Protein AF-A0A8H5GW84-F1 (afdb_monomer)

Structure (mmCIF, N/CA/C/O backbone):
data_AF-A0A8H5GW84-F1
#
_entry.id   AF-A0A8H5GW84-F1
#
loop_
_atom_site.group_PDB
_atom_site.id
_atom_site.type_symbol
_atom_site.label_atom_id
_atom_site.label_alt_id
_atom_site.label_comp_id
_atom_site.label_asym_id
_atom_site.label_entity_id
_atom_site.label_seq_id
_atom_site.pdbx_PDB_ins_code
_atom_site.Cartn_x
_atom_site.Cartn_y
_atom_site.Cartn_z
_atom_site.occupancy
_atom_site.B_iso_or_equiv
_atom_site.auth_seq_id
_atom_site.auth_comp_id
_atom_site.auth_asym_id
_atom_site.auth_atom_id
_atom_site.pdbx_PDB_model_num
ATOM 1 N N . MET A 1 1 ? 56.215 -82.134 45.450 1.00 39.53 1 MET A N 1
ATOM 2 C CA . MET A 1 1 ? 57.530 -81.768 46.018 1.00 39.53 1 MET A CA 1
ATOM 3 C C . MET A 1 1 ? 57.532 -80.277 46.302 1.00 39.53 1 MET A C 1
ATOM 5 O O . MET A 1 1 ? 56.911 -79.526 45.568 1.00 39.53 1 MET A O 1
ATOM 9 N N . GLN A 1 2 ? 58.124 -79.938 47.440 1.00 34.00 2 GLN A N 1
ATOM 10 C CA . GLN A 1 2 ? 58.223 -78.653 48.137 1.00 34.00 2 GLN A CA 1
ATOM 11 C C . GLN A 1 2 ? 58.478 -77.416 47.255 1.00 34.00 2 GLN A C 1
ATOM 13 O O . GLN A 1 2 ? 59.316 -77.477 46.368 1.00 34.00 2 GLN A O 1
ATOM 18 N N . SER A 1 3 ? 57.908 -76.267 47.633 1.00 35.38 3 SER A N 1
ATOM 19 C CA . SER A 1 3 ? 58.713 -75.188 48.236 1.00 35.38 3 SER A CA 1
ATOM 20 C C . SER A 1 3 ? 57.831 -74.089 48.841 1.00 35.38 3 SER A C 1
ATOM 22 O O . SER A 1 3 ? 57.030 -73.454 48.159 1.00 35.38 3 SER A O 1
ATOM 24 N N . LEU A 1 4 ? 58.009 -73.906 50.148 1.00 40.50 4 LEU A N 1
ATOM 25 C CA . LEU A 1 4 ? 57.512 -72.824 50.995 1.00 40.50 4 LEU A CA 1
ATOM 26 C C . LEU A 1 4 ? 58.113 -71.461 50.617 1.00 40.50 4 LEU A C 1
ATOM 28 O O . LEU A 1 4 ? 59.189 -71.425 50.032 1.00 40.50 4 LEU A O 1
ATOM 32 N N . LEU A 1 5 ? 57.445 -70.382 51.055 1.00 40.09 5 LEU A N 1
ATOM 33 C CA . LEU A 1 5 ? 57.941 -69.261 51.897 1.00 40.09 5 LEU A CA 1
ATOM 34 C C . LEU A 1 5 ? 56.858 -68.147 51.859 1.00 40.09 5 LEU A C 1
ATOM 36 O O . LEU A 1 5 ? 56.601 -67.582 50.805 1.00 40.09 5 LEU A O 1
ATOM 40 N N . ALA A 1 6 ? 55.974 -67.984 52.861 1.00 38.81 6 ALA A N 1
ATOM 41 C CA . ALA A 1 6 ? 56.130 -67.223 54.125 1.00 38.81 6 ALA A CA 1
ATOM 42 C C . ALA A 1 6 ? 56.642 -65.781 53.906 1.00 38.81 6 ALA A C 1
ATOM 44 O O . ALA A 1 6 ? 57.613 -65.605 53.191 1.00 38.81 6 ALA A O 1
ATOM 45 N N . ARG A 1 7 ? 56.166 -64.685 54.517 1.00 38.19 7 ARG A N 1
ATOM 46 C CA . ARG A 1 7 ? 55.173 -64.300 55.551 1.00 38.19 7 ARG A CA 1
ATOM 47 C C . ARG A 1 7 ? 55.191 -62.746 55.551 1.00 38.19 7 ARG A C 1
ATOM 49 O O . ARG A 1 7 ? 56.251 -62.209 55.247 1.00 38.19 7 ARG A O 1
ATOM 56 N N . THR A 1 8 ? 54.126 -62.039 55.967 1.00 41.44 8 THR A N 1
ATOM 57 C CA . THR A 1 8 ? 54.119 -60.839 56.877 1.00 41.44 8 THR A CA 1
ATOM 58 C C . THR A 1 8 ? 52.787 -60.046 56.825 1.00 41.44 8 THR A C 1
ATOM 60 O O . THR A 1 8 ? 52.000 -60.267 55.908 1.00 41.44 8 THR A O 1
ATOM 63 N N . PRO A 1 9 ? 52.441 -59.249 57.867 1.00 41.81 9 PRO A N 1
ATOM 64 C CA . PRO A 1 9 ? 51.084 -59.200 58.424 1.00 41.81 9 PRO A CA 1
ATOM 65 C C . PRO A 1 9 ? 50.271 -57.925 58.124 1.00 41.81 9 PRO A C 1
ATOM 67 O O . PRO A 1 9 ? 50.797 -56.883 57.747 1.00 41.81 9 PRO A O 1
ATOM 70 N N . ARG A 1 10 ? 48.959 -58.018 58.396 1.00 43.78 10 ARG A N 1
ATOM 71 C CA . ARG A 1 10 ? 48.016 -56.895 58.544 1.00 43.78 10 ARG A CA 1
ATOM 72 C C . ARG A 1 10 ? 48.476 -55.926 59.639 1.00 43.78 10 ARG A C 1
ATOM 74 O O . ARG A 1 10 ? 48.686 -56.362 60.768 1.00 43.78 10 ARG A O 1
ATOM 81 N N . LEU A 1 11 ? 48.479 -54.625 59.344 1.00 38.22 11 LEU A N 1
ATOM 82 C CA . LEU A 1 11 ? 48.468 -53.554 60.343 1.00 38.22 11 LEU A CA 1
ATOM 83 C C . LEU A 1 11 ? 47.424 -52.482 59.997 1.00 38.22 11 LEU A C 1
ATOM 85 O O . LEU A 1 11 ? 47.053 -52.283 58.844 1.00 38.22 11 LEU A O 1
ATOM 89 N N . ALA A 1 12 ? 46.895 -51.901 61.068 1.00 40.81 12 ALA A N 1
ATOM 90 C CA . ALA A 1 12 ? 45.608 -51.240 61.202 1.00 40.81 12 ALA A CA 1
ATOM 91 C C . ALA A 1 12 ? 45.462 -49.888 60.479 1.00 40.81 12 ALA A C 1
ATOM 93 O O . ALA A 1 12 ? 46.412 -49.130 60.308 1.00 40.81 12 ALA A O 1
ATOM 94 N N . ALA A 1 13 ? 44.213 -49.571 60.128 1.00 42.03 13 ALA A N 1
ATOM 95 C CA . ALA A 1 13 ? 43.790 -48.282 59.601 1.00 42.03 13 ALA A CA 1
ATOM 96 C C . ALA A 1 13 ? 43.893 -47.182 60.673 1.00 42.03 13 ALA A C 1
ATOM 98 O O . ALA A 1 13 ? 43.160 -47.199 61.665 1.00 42.03 13 ALA A O 1
ATOM 99 N N . HIS A 1 14 ? 44.755 -46.192 60.440 1.00 40.31 14 HIS A N 1
ATOM 100 C CA . HIS A 1 14 ? 44.749 -44.938 61.186 1.00 40.31 14 HIS A CA 1
ATOM 101 C C . HIS A 1 14 ? 43.840 -43.906 60.507 1.00 40.31 14 HIS A C 1
ATOM 103 O O . HIS A 1 14 ? 43.963 -43.614 59.319 1.00 40.31 14 HIS A O 1
ATOM 109 N N . ARG A 1 15 ? 42.905 -43.369 61.300 1.00 42.50 15 ARG A N 1
ATOM 110 C CA . ARG A 1 15 ? 41.995 -42.269 60.959 1.00 42.50 15 ARG A CA 1
ATOM 111 C C . ARG A 1 15 ? 42.780 -40.967 60.755 1.00 42.50 15 ARG A C 1
ATOM 113 O O . ARG A 1 15 ? 43.515 -40.560 61.649 1.00 42.50 15 ARG A O 1
ATOM 120 N N . LEU A 1 16 ? 42.553 -40.292 59.629 1.00 45.25 16 LEU A N 1
ATOM 121 C CA . LEU A 1 16 ? 42.919 -38.887 59.416 1.00 45.25 16 LEU A CA 1
ATOM 122 C C . LEU A 1 16 ? 41.745 -37.976 59.830 1.00 45.25 16 LEU A C 1
ATOM 124 O O . LEU A 1 16 ? 40.589 -38.392 59.704 1.00 45.25 16 LEU A O 1
ATOM 128 N N . PRO A 1 17 ? 42.006 -36.764 60.353 1.00 43.88 17 PRO A N 1
ATOM 129 C CA . PRO A 1 17 ? 40.975 -35.908 60.927 1.00 43.88 17 PRO A CA 1
ATOM 130 C C . PRO A 1 17 ? 40.106 -35.264 59.838 1.00 43.88 17 PRO A C 1
ATOM 132 O O . PRO A 1 17 ? 40.591 -34.875 58.776 1.00 43.88 17 PRO A O 1
ATOM 135 N N . MET A 1 18 ? 38.806 -35.148 60.124 1.00 47.09 18 MET A N 1
ATOM 136 C CA . MET A 1 18 ? 37.830 -34.449 59.288 1.00 47.09 18 MET A CA 1
ATOM 137 C C . MET A 1 18 ? 38.253 -32.992 59.070 1.00 47.09 18 MET A C 1
ATOM 139 O O . MET A 1 18 ? 38.302 -32.203 60.012 1.00 47.09 18 MET A O 1
ATOM 143 N N . SER A 1 19 ? 38.506 -32.630 57.813 1.00 48.31 19 SER A N 1
ATOM 144 C CA . SER A 1 19 ? 38.562 -31.234 57.385 1.00 48.31 19 SER A CA 1
ATOM 145 C C . SER A 1 19 ? 37.181 -30.597 57.567 1.00 48.31 19 SER A C 1
ATOM 147 O O . SER A 1 19 ? 36.161 -31.153 57.154 1.00 48.31 19 SER A O 1
ATOM 149 N N . ALA A 1 20 ? 37.162 -29.446 58.236 1.00 49.12 20 ALA A N 1
ATOM 150 C CA . ALA A 1 20 ? 35.980 -28.658 58.530 1.00 49.12 20 ALA A CA 1
ATOM 151 C C . ALA A 1 20 ? 35.260 -28.248 57.236 1.00 49.12 20 ALA A C 1
ATOM 153 O O . ALA A 1 20 ? 35.763 -27.447 56.446 1.00 49.12 20 ALA A O 1
ATOM 154 N N . ALA A 1 21 ? 34.050 -28.767 57.036 1.00 50.09 21 ALA A N 1
ATOM 155 C CA . ALA A 1 21 ? 33.141 -28.259 56.025 1.00 50.09 21 ALA A CA 1
ATOM 156 C C . ALA A 1 21 ? 32.734 -26.826 56.408 1.00 50.09 21 ALA A C 1
ATOM 158 O O . ALA A 1 21 ? 32.025 -26.609 57.391 1.00 50.09 21 ALA A O 1
ATOM 159 N N . ARG A 1 22 ? 33.185 -25.831 55.636 1.00 52.09 22 ARG A N 1
ATOM 160 C CA . ARG A 1 22 ? 32.626 -24.474 55.692 1.00 52.09 22 ARG A CA 1
ATOM 161 C C . ARG A 1 22 ? 31.176 -24.536 55.214 1.00 52.09 22 ARG A C 1
ATOM 163 O O . ARG A 1 22 ? 30.911 -24.539 54.016 1.00 52.09 22 ARG A O 1
ATOM 170 N N . ALA A 1 23 ? 30.243 -24.586 56.158 1.00 51.31 23 ALA A N 1
ATOM 171 C CA . ALA A 1 23 ? 28.836 -24.350 55.891 1.00 51.31 23 ALA A CA 1
ATOM 172 C C . ALA A 1 23 ? 28.641 -22.861 55.561 1.00 51.31 23 ALA A C 1
ATOM 174 O O . ALA A 1 23 ? 28.746 -21.998 56.432 1.00 51.31 23 ALA A O 1
ATOM 175 N N . LEU A 1 24 ? 28.372 -22.550 54.293 1.00 52.16 24 LEU A N 1
ATOM 176 C CA . LEU A 1 24 ? 27.833 -21.252 53.892 1.00 52.16 24 LEU A CA 1
ATOM 177 C C . LEU A 1 24 ? 26.366 -21.204 54.328 1.00 52.16 24 LEU A C 1
ATOM 179 O O . LEU A 1 24 ? 25.469 -21.609 53.595 1.00 52.16 24 LEU A O 1
ATOM 183 N N . SER A 1 25 ? 26.131 -20.745 55.555 1.00 54.19 25 SER A N 1
ATOM 184 C CA . SER A 1 25 ? 24.786 -20.441 56.036 1.00 54.19 25 SER A CA 1
ATOM 185 C C . SER A 1 25 ? 24.325 -19.134 55.387 1.00 54.19 25 SER A C 1
ATOM 187 O O . SER A 1 25 ? 24.703 -18.048 55.821 1.00 54.19 25 SER A O 1
ATOM 189 N N . SER A 1 26 ? 23.556 -19.221 54.298 1.00 57.38 26 SER A N 1
ATOM 190 C CA . SER A 1 26 ? 22.890 -18.059 53.706 1.00 57.38 26 SER A CA 1
ATOM 191 C C . SER A 1 26 ? 21.556 -17.815 54.416 1.00 57.38 26 SER A C 1
ATOM 193 O O . SER A 1 26 ? 20.499 -18.236 53.949 1.00 57.38 26 SER A O 1
ATOM 195 N N . THR A 1 27 ? 21.580 -17.115 55.547 1.00 56.59 27 THR A N 1
ATOM 196 C CA . THR A 1 27 ? 20.379 -16.618 56.244 1.00 56.59 27 THR A CA 1
ATOM 197 C C . THR A 1 27 ? 19.844 -15.323 55.622 1.00 56.59 27 THR A C 1
ATOM 199 O O . THR A 1 27 ? 19.465 -14.387 56.319 1.00 56.59 27 THR A O 1
ATOM 202 N N . ALA A 1 28 ? 19.782 -15.253 54.292 1.00 56.03 28 ALA A N 1
ATOM 203 C CA . ALA A 1 28 ? 19.039 -14.201 53.612 1.00 56.03 28 ALA A CA 1
ATOM 204 C C . ALA A 1 28 ? 17.667 -14.762 53.238 1.00 56.03 28 ALA A C 1
ATOM 206 O O . ALA A 1 28 ? 17.528 -15.479 52.245 1.00 56.03 28 ALA A O 1
ATOM 207 N N . ALA A 1 29 ? 16.652 -14.455 54.048 1.00 58.28 29 ALA A N 1
ATOM 208 C CA . ALA A 1 29 ? 15.267 -14.629 53.641 1.00 58.28 29 ALA A CA 1
ATOM 209 C C . ALA A 1 29 ? 15.076 -13.863 52.326 1.00 58.28 29 ALA A C 1
ATOM 211 O O . ALA A 1 29 ? 15.171 -12.638 52.276 1.00 58.28 29 ALA A O 1
ATOM 212 N N . ARG A 1 30 ? 14.897 -14.605 51.232 1.00 55.84 30 ARG A N 1
ATOM 213 C CA . ARG A 1 30 ? 14.677 -14.047 49.903 1.00 55.84 30 ARG A CA 1
ATOM 214 C C . ARG A 1 30 ? 13.252 -13.513 49.891 1.00 55.84 30 ARG A C 1
ATOM 216 O O . ARG A 1 30 ? 12.328 -14.242 49.545 1.00 55.84 30 ARG A O 1
ATOM 223 N N . THR A 1 31 ? 13.067 -12.270 50.326 1.00 60.50 31 THR A N 1
ATOM 224 C CA . THR A 1 31 ? 11.808 -11.550 50.148 1.00 60.50 31 THR A CA 1
ATOM 225 C C . THR A 1 31 ? 11.558 -11.501 48.646 1.00 60.50 31 THR A C 1
ATOM 227 O O . THR A 1 31 ? 12.215 -10.757 47.918 1.00 60.50 31 THR A O 1
ATOM 230 N N . GLN A 1 32 ? 10.692 -12.382 48.146 1.00 62.69 32 GLN A N 1
ATOM 231 C CA . GLN A 1 32 ? 10.221 -12.287 46.774 1.00 62.69 32 GLN A CA 1
ATOM 232 C C . GLN A 1 32 ? 9.518 -10.936 46.675 1.00 62.69 32 GLN A C 1
ATOM 234 O O . GLN A 1 32 ? 8.613 -10.651 47.459 1.00 62.69 32 GLN A O 1
ATOM 239 N N . ALA A 1 33 ? 9.998 -10.071 45.783 1.00 60.00 33 ALA A N 1
ATOM 240 C CA . ALA A 1 33 ? 9.350 -8.796 45.538 1.00 60.00 33 ALA A CA 1
ATOM 241 C C . ALA A 1 33 ? 7.894 -9.081 45.151 1.00 60.00 33 ALA A C 1
ATOM 243 O O . ALA A 1 33 ? 7.640 -9.755 44.151 1.00 60.00 33 ALA A O 1
ATOM 244 N N . VAL A 1 34 ? 6.953 -8.606 45.969 1.00 63.34 34 VAL A N 1
ATOM 245 C CA . VAL A 1 34 ? 5.531 -8.628 45.628 1.00 63.34 34 VAL A CA 1
ATOM 246 C C . VAL A 1 34 ? 5.394 -7.848 44.317 1.00 63.34 34 VAL A C 1
ATOM 248 O O . VAL A 1 34 ? 5.881 -6.712 44.262 1.00 63.34 34 VAL A O 1
ATOM 251 N N . PRO A 1 35 ? 4.813 -8.426 43.246 1.00 61.22 35 PRO A N 1
ATOM 252 C CA . PRO A 1 35 ? 4.624 -7.708 41.997 1.00 61.22 35 PRO A CA 1
ATOM 253 C C . PRO A 1 35 ? 3.803 -6.460 42.294 1.00 61.22 35 PRO A C 1
ATOM 255 O O . PRO A 1 35 ? 2.651 -6.545 42.707 1.00 61.22 35 PRO A O 1
ATOM 258 N N . THR A 1 36 ? 4.413 -5.292 42.140 1.00 61.62 36 THR A N 1
ATOM 259 C CA . THR A 1 36 ? 3.697 -4.025 42.244 1.00 61.62 36 THR A CA 1
ATOM 260 C C . THR A 1 36 ? 2.731 -3.989 41.064 1.00 61.62 36 THR A C 1
ATOM 262 O O . THR A 1 36 ? 3.175 -3.989 39.911 1.00 61.62 36 THR A O 1
ATOM 265 N N . GLU A 1 37 ? 1.424 -4.040 41.329 1.00 66.62 37 GLU A N 1
ATOM 266 C CA . GLU A 1 37 ? 0.411 -3.921 40.281 1.00 66.62 37 GLU A CA 1
ATOM 267 C C . GLU A 1 37 ? 0.622 -2.584 39.568 1.00 66.62 37 GLU A C 1
ATOM 269 O O . GLU A 1 37 ? 0.540 -1.509 40.165 1.00 66.62 37 GLU A O 1
ATOM 274 N N . LYS A 1 38 ? 1.000 -2.650 38.287 1.00 71.31 38 LYS A N 1
ATOM 275 C CA . LYS A 1 38 ? 1.193 -1.445 37.481 1.00 71.31 38 LYS A CA 1
ATOM 276 C C . LYS A 1 38 ? -0.152 -0.724 37.372 1.00 71.31 38 LYS A C 1
ATOM 278 O O . LYS A 1 38 ? -1.156 -1.392 37.127 1.00 71.31 38 LYS A O 1
ATOM 283 N N . PRO A 1 39 ? -0.183 0.614 37.499 1.00 77.62 39 PRO A N 1
ATOM 284 C CA . PRO A 1 39 ? -1.424 1.367 37.371 1.00 77.62 39 PRO A CA 1
ATOM 285 C C . PRO A 1 39 ? -2.044 1.093 36.001 1.00 77.62 39 PRO A C 1
ATOM 287 O O . PRO A 1 39 ? -1.339 1.149 34.991 1.00 77.62 39 PRO A O 1
ATOM 290 N N . VAL A 1 40 ? -3.339 0.769 35.975 1.00 79.25 40 VAL A N 1
ATOM 291 C CA . VAL A 1 40 ? -4.078 0.424 34.753 1.00 79.25 40 VAL A CA 1
ATOM 292 C C . VAL A 1 40 ? -4.009 1.595 33.773 1.00 79.25 40 VAL A C 1
ATOM 294 O O . VAL A 1 40 ? -4.426 2.709 34.092 1.00 79.25 40 VAL A O 1
ATOM 297 N N . LEU A 1 41 ? -3.474 1.351 32.576 1.00 84.50 41 LEU A N 1
ATOM 298 C CA . LEU A 1 41 ? -3.340 2.368 31.535 1.00 84.50 41 LEU A CA 1
ATOM 299 C C . LEU A 1 41 ? -4.391 2.107 30.464 1.00 84.50 41 LEU A C 1
ATOM 301 O O . LEU A 1 41 ? -4.128 1.422 29.476 1.00 84.50 41 LEU A O 1
ATOM 305 N N . MET A 1 42 ? -5.587 2.654 30.668 1.00 87.81 42 MET A N 1
ATOM 306 C CA . MET A 1 42 ? -6.681 2.521 29.709 1.00 87.81 42 MET A CA 1
ATOM 307 C C . MET A 1 42 ? -6.477 3.444 28.507 1.00 87.81 42 MET A C 1
ATOM 309 O O . MET A 1 42 ? -6.194 4.635 28.652 1.00 87.81 42 MET A O 1
ATOM 313 N N . LYS A 1 43 ? -6.664 2.895 27.306 1.00 89.62 43 LYS A N 1
ATOM 314 C CA . LYS A 1 43 ? -6.645 3.639 26.043 1.00 89.62 43 LYS A CA 1
ATOM 315 C C . LYS A 1 43 ? -7.904 3.344 25.242 1.00 89.62 43 LYS A C 1
ATOM 317 O O . LYS A 1 43 ? -8.302 2.187 25.110 1.00 89.62 43 LYS A O 1
ATOM 322 N N . GLU A 1 44 ? -8.499 4.394 24.687 1.00 92.38 44 GLU A N 1
ATOM 323 C CA . GLU A 1 44 ? -9.645 4.288 23.788 1.00 92.38 44 GLU A CA 1
ATOM 324 C C . GLU A 1 44 ? -9.188 4.150 22.325 1.00 92.38 44 GLU A C 1
ATOM 326 O O . GLU A 1 44 ? -8.430 4.980 21.807 1.00 92.38 44 GLU A O 1
ATOM 331 N N . PHE A 1 45 ? -9.694 3.115 21.654 1.00 94.50 45 PHE A N 1
ATOM 332 C CA . PHE A 1 45 ? -9.564 2.884 20.219 1.00 94.50 45 PHE A CA 1
ATOM 333 C C . PHE A 1 45 ? -10.924 3.057 19.545 1.00 94.50 45 PHE A C 1
ATOM 335 O O . PHE A 1 45 ? -11.872 2.350 19.876 1.00 94.50 45 PHE A O 1
ATOM 342 N N . LYS A 1 46 ? -11.016 3.964 18.571 1.00 95.56 46 LYS A N 1
ATOM 343 C CA . LYS A 1 46 ? -12.220 4.166 17.754 1.00 95.56 46 LYS A CA 1
ATOM 344 C C . LYS A 1 46 ? -12.028 3.485 16.413 1.00 95.56 46 LYS A C 1
ATOM 346 O O . LYS A 1 46 ? -11.219 3.935 15.603 1.00 95.56 46 LYS A O 1
ATOM 351 N N . ILE A 1 47 ? -12.750 2.395 16.193 1.00 96.81 47 ILE A N 1
ATOM 352 C CA . ILE A 1 47 ? -12.569 1.527 15.032 1.00 96.81 47 ILE A CA 1
ATOM 353 C C . ILE A 1 47 ? -13.777 1.651 14.111 1.00 96.81 47 ILE A C 1
ATOM 355 O O . ILE A 1 47 ? -14.923 1.584 14.554 1.00 96.81 47 ILE A O 1
ATOM 359 N N . TYR A 1 48 ? -13.508 1.819 12.820 1.00 96.44 48 TYR A N 1
ATOM 360 C CA . TYR A 1 48 ? -14.522 1.763 11.777 1.00 96.44 48 TYR A CA 1
ATOM 361 C C . TYR A 1 48 ? -15.137 0.360 11.679 1.00 96.44 48 TYR A C 1
ATOM 363 O O . TYR A 1 48 ? -14.421 -0.632 11.521 1.00 96.44 48 TYR A O 1
ATOM 371 N N . ARG A 1 49 ? -16.470 0.289 11.737 1.00 95.69 49 ARG A N 1
ATOM 372 C CA . ARG A 1 49 ? -17.256 -0.944 11.642 1.00 95.69 49 ARG A CA 1
ATOM 373 C C . ARG A 1 49 ? -18.277 -0.845 10.522 1.00 95.69 49 ARG A C 1
ATOM 375 O O . ARG A 1 49 ? -19.010 0.143 10.424 1.00 95.69 49 ARG A O 1
ATOM 382 N N . TRP A 1 50 ? -18.344 -1.895 9.713 1.00 94.75 50 TRP A N 1
ATOM 383 C CA . TRP A 1 50 ? -19.364 -2.050 8.681 1.00 94.75 50 TRP A CA 1
ATOM 384 C C . TRP A 1 50 ? -19.556 -3.528 8.356 1.00 94.75 50 TRP A C 1
ATOM 386 O O . TRP A 1 50 ? -18.574 -4.247 8.154 1.00 94.75 50 TRP A O 1
ATOM 396 N N . ASN A 1 51 ? -20.813 -3.973 8.299 1.00 92.94 51 ASN A N 1
ATOM 397 C CA . ASN A 1 51 ? -21.152 -5.360 8.005 1.00 92.94 51 ASN A CA 1
ATOM 398 C C . ASN A 1 51 ? -22.025 -5.454 6.742 1.00 92.94 51 ASN A C 1
ATOM 400 O O . ASN A 1 51 ? -23.123 -4.896 6.759 1.00 92.94 51 ASN A O 1
ATOM 404 N N . PRO A 1 52 ? -21.604 -6.190 5.694 1.00 91.25 52 PRO A N 1
ATOM 405 C CA . PRO A 1 52 ? -22.407 -6.366 4.481 1.00 91.25 52 PRO A CA 1
ATOM 406 C C . PRO A 1 52 ? -23.733 -7.103 4.722 1.00 91.25 52 PRO A C 1
ATOM 408 O O . PRO A 1 52 ? -24.685 -6.877 3.985 1.00 91.25 52 PRO A O 1
ATOM 411 N N . ASP A 1 53 ? -23.830 -7.933 5.769 1.00 89.50 53 ASP A N 1
ATOM 412 C CA . ASP A 1 53 ? -25.059 -8.683 6.090 1.00 89.50 53 ASP A CA 1
ATOM 413 C C . ASP A 1 53 ? -26.214 -7.775 6.560 1.00 89.50 53 ASP A C 1
ATOM 415 O O . ASP A 1 53 ? -27.359 -8.211 6.649 1.00 89.50 53 ASP A O 1
ATOM 419 N N . GLN A 1 54 ? -25.917 -6.519 6.915 1.00 88.75 54 GLN A N 1
ATOM 420 C CA . GLN A 1 54 ? -26.894 -5.518 7.353 1.00 88.75 54 GLN A CA 1
ATOM 421 C C . GLN A 1 54 ? -26.745 -4.253 6.495 1.00 88.75 54 GLN A C 1
ATOM 423 O O . GLN A 1 54 ? -26.244 -3.240 6.992 1.00 88.75 54 GLN A O 1
ATOM 428 N N . PRO A 1 55 ? -27.162 -4.296 5.215 1.00 81.12 55 PRO A N 1
ATOM 429 C CA . PRO A 1 55 ? -26.913 -3.220 4.253 1.00 81.12 55 PRO A CA 1
ATOM 430 C C . PRO A 1 55 ? -27.564 -1.889 4.655 1.00 81.12 55 PRO A C 1
ATOM 432 O O . PRO A 1 55 ? -27.043 -0.826 4.323 1.00 81.12 55 PRO A O 1
ATOM 435 N N . ASP A 1 56 ? -28.652 -1.933 5.427 1.00 86.12 56 ASP A N 1
ATOM 436 C CA . ASP A 1 56 ? -29.376 -0.741 5.881 1.00 86.12 56 ASP A CA 1
ATOM 437 C C . ASP A 1 56 ? -28.601 0.074 6.928 1.00 86.12 56 ASP A C 1
ATOM 439 O O . ASP A 1 56 ? -28.878 1.258 7.152 1.00 86.12 56 ASP A O 1
ATOM 443 N N . LYS A 1 57 ? -27.612 -0.536 7.596 1.00 89.25 57 LYS A N 1
ATOM 444 C CA . LYS A 1 57 ? -26.817 0.148 8.616 1.00 89.25 57 LYS A CA 1
ATOM 445 C C . LYS A 1 57 ? -25.649 0.885 7.981 1.00 89.25 57 LYS A C 1
ATOM 447 O O . LYS A 1 57 ? -24.728 0.299 7.411 1.00 89.25 57 LYS A O 1
ATOM 452 N N . LYS A 1 58 ? -25.651 2.204 8.170 1.00 90.38 58 LYS A N 1
ATOM 453 C CA . LYS A 1 58 ? -24.511 3.054 7.826 1.00 90.38 58 LYS A CA 1
ATOM 454 C C . LYS A 1 58 ? -23.280 2.655 8.650 1.00 90.38 58 LYS A C 1
ATOM 456 O O . LYS A 1 58 ? -23.434 2.205 9.787 1.00 90.38 58 LYS A O 1
ATOM 461 N N . PRO A 1 59 ? -22.065 2.852 8.115 1.00 92.62 59 PRO A N 1
ATOM 462 C CA . PRO A 1 59 ? -20.848 2.609 8.869 1.00 92.62 59 PRO A CA 1
ATOM 463 C C . PRO A 1 59 ? -20.776 3.445 10.144 1.00 92.62 59 PRO A C 1
ATOM 465 O O . PRO A 1 59 ? -21.128 4.627 10.143 1.00 92.62 59 PRO A O 1
ATOM 468 N N . THR A 1 60 ? -20.272 2.845 11.217 1.00 93.94 60 THR A N 1
ATOM 469 C CA . THR A 1 60 ? -20.173 3.490 12.532 1.00 93.94 60 THR A CA 1
ATOM 470 C C . THR A 1 60 ? -18.764 3.395 13.091 1.00 93.94 60 THR A C 1
ATOM 472 O O . THR A 1 60 ? -18.029 2.451 12.805 1.00 93.94 60 THR A O 1
ATOM 475 N N . LEU A 1 61 ? -18.399 4.354 13.939 1.00 95.50 61 LEU A N 1
ATOM 476 C CA . LEU A 1 61 ? -17.201 4.268 14.767 1.00 95.50 61 LEU A CA 1
ATOM 477 C C . LEU A 1 61 ? -17.567 3.660 16.114 1.00 95.50 61 LEU A C 1
ATOM 479 O O . LEU A 1 61 ? -18.361 4.239 16.852 1.00 95.50 61 LEU A O 1
ATOM 483 N N . GLN A 1 62 ? -16.977 2.511 16.428 1.00 95.00 62 GLN A N 1
ATOM 484 C CA . GLN A 1 62 ? -17.159 1.847 17.713 1.00 95.00 62 GLN A CA 1
ATOM 485 C C . GLN A 1 62 ? -15.933 2.078 18.596 1.00 95.00 62 GLN A C 1
ATOM 487 O O . GLN A 1 62 ? -14.797 1.898 18.150 1.00 95.00 62 GLN A O 1
ATOM 492 N N . SER A 1 63 ? -16.173 2.488 19.840 1.00 95.75 63 SER A N 1
ATOM 493 C CA . SER A 1 63 ? -15.131 2.708 20.842 1.00 95.75 63 SER A CA 1
ATOM 494 C C . SER A 1 63 ? -14.843 1.433 21.629 1.00 95.75 63 SER A C 1
ATOM 496 O O . SER A 1 63 ? -15.759 0.795 22.144 1.00 95.75 63 SER A O 1
ATOM 498 N N . TYR A 1 64 ? -13.562 1.105 21.774 1.00 94.56 64 TYR A N 1
ATOM 499 C CA . TYR A 1 64 ? -13.067 0.007 22.599 1.00 94.56 64 TYR A CA 1
ATOM 500 C C . TYR A 1 64 ? -12.044 0.538 23.594 1.00 94.56 64 TYR A C 1
ATOM 502 O O . TYR A 1 64 ? -11.103 1.229 23.206 1.00 94.56 64 TYR A O 1
ATOM 510 N N . GLN A 1 65 ? -12.207 0.201 24.870 1.00 92.19 65 GLN A N 1
ATOM 511 C CA . GLN A 1 65 ? -11.237 0.541 25.905 1.00 92.19 65 GLN A CA 1
ATOM 512 C C . GLN A 1 65 ? -10.369 -0.674 26.210 1.00 92.19 65 GLN A C 1
ATOM 514 O O . GLN A 1 65 ? -10.890 -1.746 26.508 1.00 92.19 65 GLN A O 1
ATOM 519 N N . ILE A 1 66 ? -9.050 -0.508 26.126 1.00 91.25 66 ILE A N 1
ATOM 520 C CA . ILE A 1 66 ? -8.083 -1.590 26.326 1.00 91.25 66 ILE A CA 1
ATOM 521 C C . ILE A 1 66 ? -7.008 -1.147 27.315 1.00 91.25 66 ILE A C 1
ATOM 523 O O . ILE A 1 66 ? -6.491 -0.033 27.215 1.00 91.25 66 ILE A O 1
ATOM 527 N N . ASP A 1 67 ? -6.648 -2.043 28.236 1.00 90.62 67 ASP A N 1
ATOM 528 C CA . ASP A 1 67 ? -5.506 -1.861 29.132 1.00 90.62 67 ASP A CA 1
ATOM 529 C C . ASP A 1 67 ? -4.185 -2.108 28.382 1.00 90.62 67 ASP A C 1
ATOM 531 O O . ASP A 1 67 ? -3.889 -3.213 27.906 1.00 90.62 67 ASP A O 1
ATOM 535 N N . LEU A 1 68 ? -3.362 -1.063 28.289 1.00 87.62 68 LEU A N 1
ATOM 536 C CA . LEU A 1 68 ? -2.060 -1.090 27.626 1.00 87.62 68 LEU A CA 1
ATOM 537 C C . LEU A 1 68 ? -0.999 -1.893 2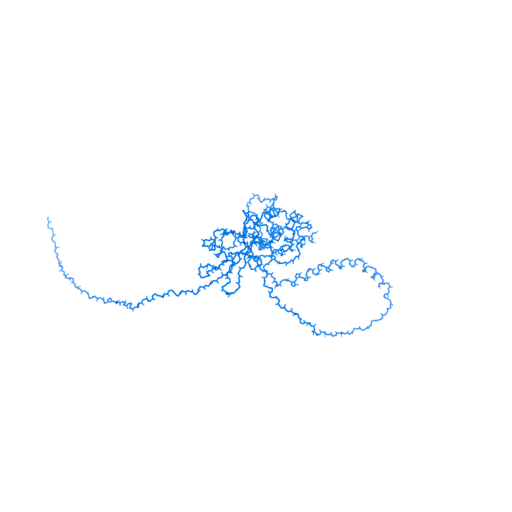8.391 1.00 87.62 68 LEU A C 1
ATOM 539 O O . LEU A 1 68 ? 0.030 -2.234 27.799 1.00 87.62 68 LEU A O 1
ATOM 543 N N . ASN A 1 69 ? -1.213 -2.204 29.675 1.00 87.56 69 ASN A N 1
ATOM 544 C CA . ASN A 1 69 ? -0.302 -3.060 30.443 1.00 87.56 69 ASN A CA 1
ATOM 545 C C . ASN A 1 69 ? -0.432 -4.537 30.060 1.00 87.56 69 ASN A C 1
ATOM 547 O O . ASN A 1 69 ? 0.553 -5.271 30.124 1.00 87.56 69 ASN A O 1
ATOM 551 N N . GLN A 1 70 ? -1.626 -4.951 29.631 1.00 87.06 70 GLN A N 1
ATOM 552 C CA . GLN A 1 70 ? -1.944 -6.320 29.209 1.00 87.06 70 GLN A CA 1
ATOM 553 C C . GLN A 1 70 ? -1.900 -6.506 27.685 1.00 87.06 70 GLN A C 1
ATOM 555 O O . GLN A 1 70 ? -2.344 -7.530 27.164 1.00 87.06 70 GLN A O 1
ATOM 560 N N . THR A 1 71 ? -1.400 -5.506 26.958 1.00 89.31 71 THR A N 1
ATOM 561 C CA . THR A 1 71 ? -1.381 -5.484 25.493 1.00 89.31 71 THR A CA 1
ATOM 562 C C . THR A 1 71 ? 0.042 -5.288 24.983 1.00 89.31 71 THR A C 1
ATOM 564 O O . THR A 1 71 ? 0.858 -4.593 25.596 1.00 89.31 71 THR A O 1
ATOM 567 N N . GLY A 1 72 ? 0.344 -5.901 23.836 1.00 89.81 72 GLY A N 1
ATOM 568 C CA . GLY A 1 72 ? 1.595 -5.664 23.124 1.00 89.81 72 GLY A CA 1
ATOM 569 C C . GLY A 1 72 ? 1.769 -4.193 22.708 1.00 89.81 72 GLY A C 1
ATOM 570 O O . GLY A 1 72 ? 0.827 -3.399 22.754 1.00 89.81 72 GLY A O 1
ATOM 571 N N . PRO A 1 73 ? 2.987 -3.781 22.326 1.00 91.19 73 PRO A N 1
ATOM 572 C CA . PRO A 1 73 ? 3.283 -2.384 22.023 1.00 91.19 73 PRO A CA 1
ATOM 573 C C . PRO A 1 73 ? 2.712 -1.903 20.679 1.00 91.19 73 PRO A C 1
ATOM 575 O O . PRO A 1 73 ? 2.771 -0.699 20.421 1.00 91.19 73 PRO A O 1
ATOM 578 N N . MET A 1 74 ? 2.222 -2.797 19.811 1.00 93.50 74 MET A N 1
ATOM 579 C CA . MET A 1 74 ? 1.788 -2.466 18.448 1.00 93.50 74 MET A CA 1
ATOM 580 C C . MET A 1 74 ? 0.265 -2.416 18.315 1.00 93.50 74 MET A C 1
ATOM 582 O O . MET A 1 74 ? -0.458 -3.136 18.999 1.00 93.50 74 MET A O 1
ATOM 586 N N . ILE A 1 75 ? -0.234 -1.624 17.362 1.00 94.12 75 ILE A N 1
ATOM 587 C CA . ILE A 1 75 ? -1.675 -1.499 17.079 1.00 94.12 75 ILE A CA 1
ATOM 588 C C . ILE A 1 75 ? -2.291 -2.849 16.690 1.00 94.12 75 ILE A C 1
ATOM 590 O O . ILE A 1 75 ? -3.413 -3.155 17.087 1.00 94.12 75 ILE A O 1
ATOM 594 N N . LEU A 1 76 ? -1.550 -3.692 15.962 1.00 95.81 76 LEU A N 1
ATOM 595 C CA . LEU A 1 76 ? -2.009 -5.041 15.629 1.00 95.81 76 LEU A CA 1
ATOM 596 C C . LEU A 1 76 ? -2.291 -5.890 16.880 1.00 95.81 76 LEU A C 1
ATOM 598 O O . LEU A 1 76 ? -3.253 -6.655 16.876 1.00 95.81 76 LEU A O 1
ATOM 602 N N . ASP A 1 77 ? -1.494 -5.749 17.941 1.00 94.94 77 ASP A N 1
ATOM 603 C CA . ASP A 1 77 ? -1.698 -6.505 19.181 1.00 94.94 77 ASP A CA 1
ATOM 604 C C . ASP A 1 77 ? -2.999 -6.073 19.869 1.00 94.94 77 ASP A C 1
ATOM 606 O O . ASP A 1 77 ? -3.765 -6.924 20.320 1.00 94.94 77 ASP A O 1
ATOM 610 N N . ALA A 1 78 ? -3.299 -4.768 19.865 1.00 94.62 78 ALA A N 1
ATOM 611 C CA . ALA A 1 78 ? -4.568 -4.243 20.365 1.00 94.62 78 ALA A CA 1
ATOM 612 C C . ALA A 1 78 ? -5.767 -4.760 19.555 1.00 94.62 78 ALA A C 1
ATOM 614 O O . ALA A 1 78 ? -6.748 -5.205 20.142 1.00 94.62 78 ALA A O 1
ATOM 615 N N . LEU A 1 79 ? -5.681 -4.782 18.219 1.00 95.94 79 LEU A N 1
ATOM 616 C CA . LEU A 1 79 ? -6.750 -5.316 17.362 1.00 95.94 79 LEU A CA 1
ATOM 617 C C . LEU A 1 79 ? -7.000 -6.811 17.601 1.00 95.94 79 LEU A C 1
ATOM 619 O O . LEU A 1 79 ? -8.149 -7.252 17.627 1.00 95.94 79 LEU A O 1
ATOM 623 N N . ILE A 1 80 ? -5.935 -7.595 17.791 1.00 96.19 80 ILE A N 1
ATOM 624 C CA . ILE A 1 80 ? -6.044 -9.023 18.115 1.00 96.19 80 ILE A CA 1
ATOM 625 C C . ILE A 1 80 ? -6.678 -9.214 19.494 1.00 96.19 80 ILE A C 1
ATOM 627 O O . ILE A 1 80 ? -7.562 -10.056 19.630 1.00 96.19 80 ILE A O 1
ATOM 631 N N . LYS A 1 81 ? -6.277 -8.421 20.495 1.00 95.56 81 LYS A N 1
ATOM 632 C CA . LYS A 1 81 ? -6.863 -8.478 21.840 1.00 95.56 81 LYS A CA 1
ATOM 633 C C . LYS A 1 81 ? -8.353 -8.136 21.818 1.00 95.56 81 LYS A C 1
ATOM 635 O O . LYS A 1 81 ? -9.150 -8.908 22.336 1.00 95.56 81 LYS A O 1
ATOM 640 N N . ILE A 1 82 ? -8.736 -7.050 21.136 1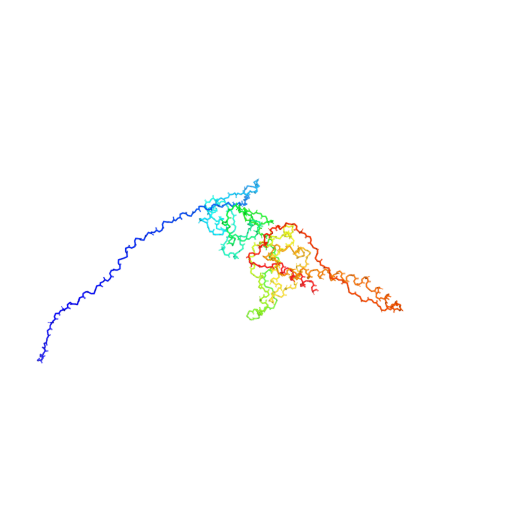.00 95.94 82 ILE A N 1
ATOM 641 C CA . ILE A 1 82 ? -10.146 -6.669 20.953 1.00 95.94 82 ILE A CA 1
ATOM 642 C C . ILE A 1 82 ? -10.922 -7.824 20.323 1.00 95.94 82 ILE A C 1
ATOM 644 O O . ILE A 1 82 ? -11.968 -8.197 20.840 1.00 95.94 82 ILE A O 1
ATOM 648 N N . LYS A 1 83 ? -10.394 -8.437 19.257 1.00 96.69 83 LYS A N 1
ATOM 649 C CA . LYS A 1 83 ? -11.074 -9.555 18.595 1.00 96.69 83 LYS A CA 1
ATOM 650 C C . LYS A 1 83 ? -11.218 -10.790 19.490 1.00 96.69 83 LYS A C 1
ATOM 652 O O . LYS A 1 83 ? -12.237 -11.464 19.426 1.00 96.69 83 LYS A O 1
ATOM 657 N N . ASN A 1 84 ? -10.205 -11.117 20.283 1.00 96.69 84 ASN A N 1
ATOM 658 C CA . ASN A 1 84 ? -10.201 -12.351 21.067 1.00 96.69 84 ASN A CA 1
ATOM 659 C C . ASN A 1 84 ? -10.987 -12.236 22.378 1.00 96.69 84 ASN A C 1
ATOM 661 O O . ASN A 1 84 ? -11.571 -13.223 22.811 1.00 96.69 84 ASN A O 1
ATOM 665 N N . GLU A 1 85 ? -10.973 -11.066 23.017 1.00 95.62 85 GLU A N 1
ATOM 666 C CA . GLU A 1 85 ? -11.476 -10.898 24.387 1.00 95.62 85 GLU A CA 1
ATOM 667 C C . GLU A 1 85 ? -12.739 -10.033 24.475 1.00 95.62 85 GLU A C 1
ATOM 669 O O . GLU A 1 85 ? -13.515 -10.202 25.410 1.00 95.62 85 GLU A O 1
ATOM 674 N N . VAL A 1 86 ? -12.957 -9.108 23.531 1.00 94.44 86 VAL A N 1
ATOM 675 C CA . VAL A 1 86 ? -14.030 -8.100 23.628 1.00 94.44 86 VAL A CA 1
ATOM 676 C C . VAL A 1 86 ? -15.109 -8.306 22.569 1.00 94.44 86 VAL A C 1
ATOM 678 O O . VAL A 1 86 ? -16.289 -8.380 22.895 1.00 94.44 86 VAL A O 1
ATOM 681 N N . ASP A 1 87 ? -14.724 -8.383 21.295 1.00 94.75 87 ASP A N 1
ATOM 682 C CA . ASP A 1 87 ? -15.649 -8.458 20.166 1.00 94.75 87 ASP A CA 1
ATOM 683 C C . ASP A 1 87 ? -15.116 -9.372 19.044 1.00 94.75 87 ASP A C 1
ATOM 685 O O . ASP A 1 87 ? -14.368 -8.923 18.163 1.00 94.75 87 ASP A O 1
ATOM 689 N N . PRO A 1 88 ? -15.551 -10.646 19.000 1.00 95.44 88 PRO A N 1
ATOM 690 C CA . PRO A 1 88 ? -15.110 -11.599 17.985 1.00 95.44 88 PRO A CA 1
ATOM 691 C C . PRO A 1 88 ? -15.567 -11.252 16.566 1.00 95.44 88 PRO A C 1
ATOM 693 O O . PRO A 1 88 ? -15.016 -11.798 15.603 1.00 95.44 88 PRO A O 1
ATOM 696 N N . THR A 1 89 ? -16.519 -10.328 16.397 1.00 95.00 89 THR A N 1
ATOM 697 C CA . THR A 1 89 ? -17.038 -9.937 15.079 1.00 95.00 89 THR A CA 1
ATOM 698 C C . THR A 1 89 ? -16.092 -9.011 14.310 1.00 95.00 89 THR A C 1
ATOM 700 O O . THR A 1 89 ? -16.191 -8.926 13.084 1.00 95.00 89 THR A O 1
ATOM 703 N N . LEU A 1 90 ? -15.140 -8.362 14.997 1.00 96.50 90 LEU A N 1
ATOM 704 C CA . LEU A 1 90 ? -14.181 -7.442 14.386 1.00 96.50 90 LEU A CA 1
ATOM 705 C C . LEU A 1 90 ? -13.333 -8.149 13.318 1.00 96.50 90 LEU A C 1
ATOM 707 O O . LEU A 1 90 ? -12.650 -9.140 13.599 1.00 96.50 90 LEU A O 1
ATOM 711 N N . THR A 1 91 ? -13.338 -7.626 12.092 1.00 96.38 91 THR A N 1
ATOM 712 C CA . THR A 1 91 ? -12.649 -8.242 10.949 1.00 96.38 91 THR A CA 1
ATOM 713 C C . THR A 1 91 ? -11.535 -7.346 10.393 1.00 96.38 91 THR A C 1
ATOM 715 O O . THR A 1 91 ? -11.741 -6.175 10.085 1.00 96.38 91 THR A O 1
ATOM 718 N N . PHE A 1 92 ? -10.329 -7.902 10.242 1.00 96.94 92 PHE A N 1
ATOM 719 C CA . PHE A 1 92 ? -9.167 -7.220 9.660 1.00 96.94 92 PHE A CA 1
ATOM 720 C C . PHE A 1 92 ? -8.178 -8.226 9.056 1.00 96.94 92 PHE A C 1
ATOM 722 O O . PHE A 1 92 ? -8.144 -9.398 9.442 1.00 96.94 92 PHE A O 1
ATOM 729 N N . ARG A 1 93 ? -7.334 -7.772 8.119 1.00 96.50 93 ARG A N 1
ATOM 730 C CA . ARG A 1 93 ? -6.282 -8.602 7.509 1.00 96.50 93 ARG A CA 1
ATOM 731 C C . ARG A 1 93 ? -4.981 -8.527 8.313 1.00 96.50 93 ARG A C 1
ATOM 733 O O . ARG A 1 93 ? -4.518 -7.449 8.675 1.00 96.50 93 ARG A O 1
ATOM 740 N N . ARG A 1 94 ? -4.363 -9.682 8.575 1.00 95.00 94 ARG A N 1
ATOM 741 C CA . ARG A 1 94 ? -3.045 -9.802 9.228 1.00 95.00 94 ARG A CA 1
ATOM 742 C C . ARG A 1 94 ? -2.369 -11.128 8.883 1.00 95.00 94 ARG A C 1
ATOM 744 O O . ARG A 1 94 ? -3.074 -12.124 8.709 1.00 95.00 94 ARG A O 1
ATOM 751 N N . SER A 1 95 ? -1.035 -11.141 8.869 1.00 95.12 95 SER A N 1
ATOM 752 C CA . SER A 1 95 ? -0.237 -12.368 8.734 1.00 95.12 95 SER A CA 1
ATOM 753 C C . SER A 1 95 ? 1.087 -12.295 9.513 1.00 95.12 95 SER A C 1
ATOM 755 O O . SER A 1 95 ? 1.137 -12.760 10.646 1.00 95.12 95 SER A O 1
ATOM 757 N N . CYS A 1 96 ? 2.121 -11.645 8.963 1.00 93.06 96 CYS A N 1
ATOM 758 C CA . CYS A 1 96 ? 3.516 -11.849 9.381 1.00 93.06 96 CYS A CA 1
ATOM 759 C C . CYS A 1 96 ? 3.879 -11.310 10.791 1.00 93.06 96 CYS A C 1
ATOM 761 O O . CYS A 1 96 ? 4.452 -12.038 11.591 1.00 93.06 96 CYS A O 1
ATOM 763 N N . ARG A 1 97 ? 3.431 -10.088 11.141 1.00 92.56 97 ARG A N 1
ATOM 764 C CA . ARG A 1 97 ? 3.755 -9.286 12.358 1.00 92.56 97 ARG A CA 1
ATOM 765 C C . ARG A 1 97 ? 5.061 -8.471 12.346 1.00 92.56 97 ARG A C 1
ATOM 767 O O . ARG A 1 97 ? 5.209 -7.575 13.164 1.00 92.56 97 ARG A O 1
ATOM 774 N N . GLU A 1 98 ? 5.934 -8.661 11.371 1.00 89.38 98 GLU A N 1
ATOM 775 C CA . GLU A 1 98 ? 7.209 -7.941 11.178 1.00 89.38 98 GLU A CA 1
ATOM 776 C C . GLU A 1 98 ? 7.183 -6.958 9.990 1.00 89.38 98 GLU A C 1
ATOM 778 O O . GLU A 1 98 ? 8.196 -6.382 9.596 1.00 89.38 98 GLU A O 1
ATOM 783 N N . GLY A 1 99 ? 6.004 -6.743 9.401 1.00 88.44 99 GLY A N 1
ATOM 784 C CA . GLY A 1 99 ? 5.797 -5.756 8.341 1.00 88.44 99 GLY A CA 1
ATOM 785 C C . GLY A 1 99 ? 6.411 -6.128 6.992 1.00 88.44 99 GLY A C 1
ATOM 786 O O . GLY A 1 99 ? 6.873 -5.241 6.276 1.00 88.44 99 GLY A O 1
ATOM 787 N N . ILE A 1 100 ? 6.431 -7.417 6.636 1.00 91.50 100 ILE A N 1
ATOM 788 C CA . ILE A 1 100 ? 6.894 -7.901 5.325 1.00 91.50 100 ILE A CA 1
ATOM 789 C C . ILE A 1 100 ? 5.753 -8.300 4.378 1.00 91.50 100 ILE A C 1
ATOM 791 O O . ILE A 1 100 ? 5.863 -8.081 3.183 1.00 91.50 100 ILE A O 1
ATOM 795 N N . CYS A 1 101 ? 4.625 -8.810 4.887 1.00 92.94 101 CYS A N 1
ATOM 796 C CA . CYS A 1 101 ? 3.525 -9.287 4.031 1.00 92.94 101 CYS A CA 1
ATOM 797 C C . CYS A 1 101 ? 2.628 -8.184 3.440 1.00 92.94 101 CYS A C 1
ATOM 799 O O . CYS A 1 101 ? 1.849 -8.448 2.533 1.00 92.94 101 CYS A O 1
ATOM 801 N N . GLY A 1 102 ? 2.644 -6.974 4.010 1.00 90.88 102 GLY A N 1
ATOM 802 C CA . GLY A 1 102 ? 1.799 -5.857 3.569 1.00 90.88 102 GLY A CA 1
ATOM 803 C C . GLY A 1 102 ? 0.298 -5.965 3.887 1.00 90.88 102 GLY A C 1
ATOM 804 O O . GLY A 1 102 ? -0.427 -5.005 3.647 1.00 90.88 102 GLY A O 1
ATOM 805 N N . SER A 1 103 ? -0.186 -7.069 4.468 1.00 93.56 103 SER A N 1
ATOM 806 C CA . SER A 1 103 ? -1.631 -7.322 4.621 1.00 93.56 103 SER A CA 1
ATOM 807 C C . SER A 1 103 ? -2.345 -6.432 5.645 1.00 93.56 103 SER A C 1
ATOM 809 O O . SER A 1 103 ? -3.541 -6.206 5.514 1.00 93.56 103 SER A O 1
ATOM 811 N N . CYS A 1 104 ? -1.645 -5.949 6.675 1.00 94.56 104 CYS A N 1
ATOM 812 C CA . CYS A 1 104 ? -2.222 -5.156 7.771 1.00 94.56 104 CYS A CA 1
ATOM 813 C C . CYS A 1 104 ? -2.182 -3.639 7.513 1.00 94.56 104 CYS A C 1
ATOM 815 O O . CYS A 1 104 ? -2.027 -2.847 8.447 1.00 94.56 104 CYS A O 1
ATOM 817 N N . ALA A 1 105 ? -2.267 -3.248 6.243 1.00 94.50 105 ALA A N 1
ATOM 818 C CA . ALA A 1 105 ? -2.327 -1.860 5.821 1.00 94.50 105 ALA A CA 1
ATOM 819 C C . ALA A 1 105 ? -3.692 -1.252 6.164 1.00 94.50 105 ALA A C 1
ATOM 821 O O . ALA A 1 105 ? -4.732 -1.784 5.782 1.00 94.50 105 ALA A O 1
ATOM 822 N N . MET A 1 106 ? -3.678 -0.144 6.898 1.00 95.00 106 MET A N 1
ATOM 823 C CA . MET A 1 106 ? -4.876 0.583 7.319 1.00 95.00 106 MET A CA 1
ATOM 824 C C . MET A 1 106 ? -4.522 2.037 7.643 1.00 95.00 106 MET A C 1
ATOM 826 O O . MET A 1 106 ? -3.344 2.402 7.696 1.00 95.00 106 MET A O 1
ATOM 830 N N . ASN A 1 107 ? -5.535 2.874 7.846 1.00 94.44 107 ASN A N 1
ATOM 831 C CA . ASN A 1 107 ? -5.341 4.258 8.250 1.00 94.44 107 ASN A CA 1
ATOM 832 C C . ASN A 1 107 ? -5.435 4.369 9.779 1.00 94.44 107 ASN A C 1
ATOM 834 O O . ASN A 1 107 ? -6.455 4.023 10.372 1.00 94.44 107 ASN A O 1
ATOM 838 N N . ILE A 1 108 ? -4.354 4.820 10.414 1.00 92.44 108 ILE A N 1
ATOM 839 C CA . ILE A 1 108 ? -4.244 4.996 11.865 1.00 92.44 108 ILE A CA 1
ATOM 840 C C . ILE A 1 108 ? -3.960 6.474 12.120 1.00 92.44 108 ILE A C 1
ATOM 842 O O . ILE A 1 108 ? -2.968 7.014 11.630 1.00 92.44 108 ILE A O 1
ATOM 846 N N . ASP A 1 109 ? -4.856 7.139 12.849 1.00 89.88 109 ASP A N 1
ATOM 847 C CA . ASP A 1 109 ? -4.786 8.570 13.172 1.00 89.88 109 ASP A CA 1
ATOM 848 C C . ASP A 1 109 ? -4.578 9.482 11.947 1.00 89.88 109 ASP A C 1
ATOM 850 O O . ASP A 1 109 ? -3.888 10.502 12.007 1.00 89.88 109 ASP A O 1
ATOM 854 N N . GLY A 1 110 ? -5.190 9.117 10.816 1.00 87.19 110 GLY A N 1
ATOM 855 C CA . GLY A 1 110 ? -5.106 9.862 9.560 1.00 87.19 110 GLY A CA 1
ATOM 856 C C . GLY A 1 110 ? -3.939 9.452 8.659 1.00 87.19 110 GLY A C 1
ATOM 857 O O . GLY A 1 110 ? -3.875 9.914 7.521 1.00 87.19 110 GLY A O 1
ATOM 858 N N . GLN A 1 111 ? -3.044 8.564 9.105 1.00 87.81 111 GLN A N 1
ATOM 859 C CA . GLN A 1 111 ? -1.892 8.113 8.319 1.00 87.81 111 GLN A CA 1
ATOM 860 C C . GLN A 1 111 ? -2.027 6.652 7.883 1.00 87.81 111 GLN A C 1
ATOM 862 O O . GLN A 1 111 ? -2.292 5.765 8.691 1.00 87.81 111 GLN A O 1
ATOM 867 N N . ASN A 1 112 ? -1.778 6.380 6.600 1.00 91.31 112 ASN A N 1
ATOM 868 C CA . ASN A 1 112 ? -1.732 5.011 6.085 1.00 91.31 112 ASN A CA 1
ATOM 869 C C . ASN A 1 112 ? -0.430 4.340 6.530 1.00 91.31 112 ASN A C 1
ATOM 871 O O . ASN A 1 112 ? 0.658 4.758 6.131 1.00 91.31 112 ASN A O 1
ATOM 875 N N . THR A 1 113 ? -0.536 3.286 7.332 1.00 91.00 113 THR A N 1
ATOM 876 C CA . THR A 1 113 ? 0.617 2.554 7.864 1.00 91.00 113 THR A CA 1
ATOM 877 C C . THR A 1 113 ? 0.284 1.074 8.065 1.00 91.00 113 THR A C 1
ATOM 879 O O . THR A 1 113 ? -0.837 0.627 7.826 1.00 91.00 113 THR A O 1
ATOM 882 N N . LEU A 1 114 ? 1.281 0.288 8.470 1.00 93.19 114 LEU A N 1
ATOM 883 C CA . LEU A 1 114 ? 1.104 -1.115 8.836 1.00 93.19 114 LEU A CA 1
ATOM 884 C C . LEU A 1 114 ? 0.807 -1.212 10.330 1.00 93.19 114 LEU A C 1
ATOM 886 O O . LEU A 1 114 ? 1.634 -0.814 11.154 1.00 93.19 114 LEU A O 1
ATOM 890 N N . ALA A 1 115 ? -0.321 -1.821 10.692 1.00 93.69 115 ALA A N 1
ATOM 891 C CA . ALA A 1 115 ? -0.715 -1.971 12.094 1.00 93.69 115 ALA A CA 1
ATOM 892 C C . ALA A 1 115 ? 0.324 -2.724 12.945 1.00 93.69 115 ALA A C 1
ATOM 894 O O . ALA A 1 115 ? 0.428 -2.488 14.145 1.00 93.69 115 ALA A O 1
ATOM 895 N N . CYS A 1 116 ? 1.115 -3.615 12.337 1.00 93.00 116 CYS A N 1
ATOM 896 C CA . CYS A 1 116 ? 2.148 -4.376 13.045 1.00 93.00 116 CYS A CA 1
ATOM 897 C C . CYS A 1 116 ? 3.434 -3.588 13.331 1.00 93.00 116 CYS A C 1
ATOM 899 O O . CYS A 1 116 ? 4.204 -3.995 14.189 1.00 93.00 116 CYS A O 1
ATOM 901 N N . LEU A 1 117 ? 3.683 -2.486 12.617 1.00 90.00 117 LEU A N 1
ATOM 902 C CA . LEU A 1 117 ? 4.844 -1.618 12.852 1.00 90.00 117 LEU A CA 1
ATOM 903 C C . LEU A 1 117 ? 4.458 -0.318 13.569 1.00 90.00 117 LEU A C 1
ATOM 905 O O . LEU A 1 117 ? 5.324 0.394 14.079 1.00 90.00 117 LEU A O 1
ATOM 909 N N . CYS A 1 118 ? 3.165 0.007 13.602 1.00 89.88 118 CYS A N 1
ATOM 910 C CA . CYS A 1 118 ? 2.659 1.179 14.290 1.00 89.88 118 CYS A CA 1
ATOM 911 C C . CYS A 1 118 ? 2.613 0.927 15.798 1.00 89.88 118 CYS A C 1
ATOM 913 O O . CYS A 1 118 ? 1.818 0.119 16.280 1.00 89.88 118 CYS A O 1
ATOM 915 N N . ARG A 1 119 ? 3.459 1.644 16.542 1.00 91.12 119 ARG A N 1
ATOM 916 C CA . ARG A 1 119 ? 3.475 1.602 18.006 1.00 91.12 119 ARG A CA 1
ATOM 917 C C . ARG A 1 119 ? 2.284 2.363 18.575 1.00 91.12 119 ARG A C 1
ATOM 919 O O . ARG A 1 119 ? 1.945 3.440 18.089 1.00 91.12 119 ARG 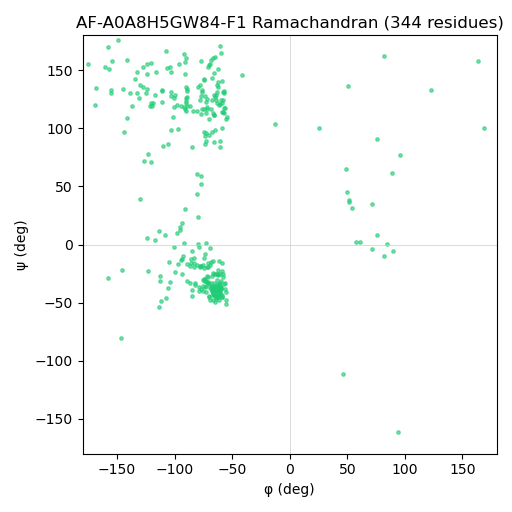A O 1
ATOM 926 N N . ILE A 1 120 ? 1.703 1.826 19.640 1.00 90.38 120 ILE A N 1
ATOM 927 C CA . ILE A 1 120 ? 0.672 2.508 20.417 1.00 90.38 120 ILE A CA 1
ATOM 928 C C . ILE A 1 120 ? 1.339 3.618 21.236 1.00 90.38 120 ILE A C 1
ATOM 930 O O . ILE A 1 120 ? 2.304 3.374 21.966 1.00 90.38 120 ILE A O 1
ATOM 934 N N . GLN A 1 121 ? 0.815 4.837 21.123 1.00 85.88 121 GLN A N 1
ATOM 935 C CA . GLN A 1 121 ? 1.215 5.970 21.958 1.00 85.88 121 GLN A CA 1
ATOM 936 C C . GLN A 1 121 ? 0.671 5.777 23.381 1.00 85.88 121 GLN A C 1
ATOM 938 O O . GLN A 1 121 ? -0.545 5.685 23.579 1.00 85.88 121 GLN A O 1
ATOM 943 N N . ARG A 1 122 ? 1.584 5.654 24.355 1.00 82.38 122 ARG A N 1
ATOM 944 C CA . ARG A 1 122 ? 1.278 5.392 25.776 1.00 82.38 122 ARG A CA 1
ATOM 945 C C . ARG A 1 122 ? 1.059 6.668 26.594 1.00 82.38 122 ARG A C 1
ATOM 947 O O . ARG A 1 122 ? 0.508 6.603 27.685 1.00 82.38 122 ARG A O 1
ATOM 954 N N . ASP A 1 123 ? 1.482 7.807 26.067 1.00 73.31 123 ASP A N 1
ATOM 955 C CA . ASP A 1 123 ? 1.245 9.152 26.577 1.00 73.31 123 ASP A CA 1
ATOM 956 C C . ASP A 1 123 ? -0.219 9.552 26.307 1.00 73.31 123 ASP A C 1
ATOM 958 O O . ASP A 1 123 ? -0.620 9.939 25.211 1.00 73.31 123 ASP A O 1
ATOM 962 N N . GLY A 1 124 ? -1.074 9.303 27.302 1.00 63.00 124 GLY A N 1
ATOM 963 C CA . GLY A 1 124 ? -2.527 9.266 27.151 1.00 63.00 124 GLY A CA 1
ATOM 964 C C . GLY A 1 124 ? -3.243 10.604 27.348 1.00 63.00 124 GLY A C 1
ATOM 965 O O . GLY A 1 124 ? -3.258 11.162 28.438 1.00 63.00 124 GLY A O 1
ATOM 966 N N . THR A 1 125 ? -3.931 11.044 26.295 1.00 63.34 125 THR A N 1
ATOM 967 C CA . THR A 1 125 ? -5.235 11.753 26.356 1.00 63.34 125 THR A CA 1
ATOM 968 C C . THR A 1 125 ? -5.979 11.631 25.027 1.00 63.34 125 THR A C 1
ATOM 970 O O . THR A 1 125 ? -7.203 11.614 25.004 1.00 63.34 125 THR A O 1
ATOM 973 N N . LYS A 1 126 ? -5.254 11.496 23.910 1.00 80.19 126 LYS A N 1
ATOM 974 C CA . LYS A 1 126 ? -5.861 11.376 22.580 1.00 80.19 126 LYS A CA 1
ATOM 975 C C . LYS A 1 126 ? -6.372 9.959 22.300 1.00 80.19 126 LYS A C 1
ATOM 977 O O . LYS A 1 126 ? -5.659 8.990 22.563 1.00 80.19 126 LYS A O 1
ATOM 982 N N . ASP A 1 127 ? -7.571 9.851 21.746 1.00 88.50 127 ASP A N 1
ATOM 983 C CA . ASP A 1 127 ? -8.139 8.630 21.175 1.00 88.50 127 ASP A CA 1
ATOM 984 C C . ASP A 1 127 ? -7.372 8.208 19.913 1.00 88.50 127 ASP A C 1
ATOM 986 O O . ASP A 1 127 ? -6.950 9.057 19.128 1.00 88.50 127 ASP A O 1
ATOM 990 N N . THR A 1 128 ? -7.194 6.900 19.703 1.00 92.44 128 THR A N 1
ATOM 991 C CA . THR A 1 128 ? -6.600 6.388 18.457 1.00 92.44 128 THR A CA 1
ATOM 992 C C . THR A 1 128 ? -7.704 5.951 17.507 1.00 92.44 128 THR A C 1
ATOM 994 O O . THR A 1 128 ? -8.494 5.061 17.828 1.00 92.44 128 THR A O 1
ATOM 997 N N . LYS A 1 129 ? -7.763 6.570 16.327 1.00 94.38 129 LYS A N 1
ATOM 998 C CA . LYS A 1 129 ? -8.783 6.295 15.309 1.00 94.38 129 LYS A CA 1
ATOM 999 C C . LYS A 1 129 ? -8.221 5.364 14.244 1.00 94.38 129 LYS A C 1
ATOM 1001 O O . LYS A 1 129 ? -7.167 5.640 13.674 1.00 94.38 129 LYS A O 1
ATOM 1006 N N . ILE A 1 130 ? -8.938 4.281 13.963 1.00 96.19 130 ILE A N 1
ATOM 1007 C CA . ILE A 1 130 ? -8.542 3.258 12.996 1.00 96.19 130 ILE A CA 1
ATOM 1008 C C . ILE A 1 130 ? -9.625 3.144 11.926 1.00 96.19 130 ILE A C 1
ATOM 1010 O O . ILE A 1 130 ? -10.772 2.793 12.213 1.00 96.19 130 ILE A O 1
ATOM 1014 N N . TYR A 1 131 ? -9.230 3.408 10.686 1.00 96.12 131 TYR A N 1
ATOM 1015 C CA . TYR A 1 131 ? -10.065 3.301 9.497 1.00 96.12 131 TYR A CA 1
ATOM 1016 C C . TYR A 1 131 ? -9.457 2.302 8.507 1.00 96.12 131 TYR A C 1
ATOM 1018 O O . TYR A 1 131 ? -8.241 2.070 8.524 1.00 96.12 131 TYR A O 1
ATOM 1026 N N . PRO A 1 132 ? -10.266 1.713 7.610 1.00 95.75 132 PRO A N 1
ATOM 1027 C CA . PRO A 1 132 ? -9.733 0.998 6.458 1.00 95.75 132 PRO A CA 1
ATOM 1028 C C . PRO A 1 132 ? -8.897 1.934 5.573 1.00 95.75 132 PRO A C 1
ATOM 1030 O O . PRO A 1 132 ? -8.863 3.153 5.760 1.00 95.75 132 PRO A O 1
ATOM 1033 N N . LEU A 1 133 ? -8.209 1.354 4.589 1.00 93.94 133 LEU A N 1
ATOM 1034 C CA . LEU A 1 133 ? -7.534 2.154 3.575 1.00 93.94 133 LEU A CA 1
ATOM 1035 C C . LEU A 1 133 ? -8.549 3.079 2.875 1.00 93.94 133 LEU A C 1
ATOM 1037 O O . LEU A 1 133 ? -9.611 2.606 2.464 1.00 93.94 133 LEU A O 1
ATOM 1041 N N . PRO A 1 134 ? -8.254 4.383 2.757 1.00 91.88 134 PRO A N 1
ATOM 1042 C CA . PRO A 1 134 ? -9.209 5.355 2.240 1.00 91.88 134 PRO A CA 1
ATOM 1043 C C . PRO A 1 134 ? -9.449 5.168 0.737 1.00 91.88 134 PRO A C 1
ATOM 1045 O O . PRO A 1 134 ? -8.574 4.682 0.016 1.00 91.88 134 PRO A O 1
ATOM 1048 N N . HIS A 1 135 ? -10.630 5.603 0.282 1.00 89.25 135 HIS A N 1
ATOM 1049 C CA . HIS A 1 135 ? -11.065 5.555 -1.122 1.00 89.25 135 HIS A CA 1
ATOM 1050 C C . HIS A 1 135 ? -10.985 4.163 -1.772 1.00 89.25 135 HIS A C 1
ATOM 1052 O O . HIS A 1 135 ? -10.774 4.040 -2.971 1.00 89.25 135 HIS A O 1
ATOM 1058 N N . MET A 1 136 ? -11.186 3.115 -0.976 1.00 91.75 136 MET A N 1
ATOM 1059 C CA . MET A 1 136 ? -11.385 1.748 -1.451 1.00 91.75 136 MET A CA 1
ATOM 1060 C C . MET A 1 136 ? -12.788 1.287 -1.064 1.00 91.75 136 MET A C 1
ATOM 1062 O O . MET A 1 136 ? -13.303 1.683 -0.014 1.00 91.75 136 MET A O 1
ATOM 1066 N N . TYR A 1 137 ? -13.394 0.423 -1.878 1.00 92.81 137 TYR A N 1
ATOM 1067 C CA . TYR A 1 137 ? -14.618 -0.268 -1.476 1.00 92.81 137 TYR A CA 1
ATOM 1068 C C . TYR A 1 137 ? -14.330 -1.148 -0.264 1.00 92.81 137 TYR A C 1
ATOM 1070 O O . TYR A 1 137 ? -13.267 -1.758 -0.168 1.00 92.81 137 TYR A O 1
ATOM 1078 N N . ILE A 1 138 ? -15.253 -1.196 0.690 1.00 94.00 138 ILE A N 1
ATOM 1079 C CA . ILE A 1 138 ? -15.061 -1.934 1.938 1.00 94.00 138 ILE A CA 1
ATOM 1080 C C . ILE A 1 138 ? -15.859 -3.226 1.839 1.00 94.00 138 ILE A C 1
ATOM 1082 O O . ILE A 1 138 ? -17.041 -3.196 1.523 1.00 94.00 138 ILE A O 1
ATOM 1086 N N . VAL A 1 139 ? -15.204 -4.358 2.100 1.00 94.25 139 VAL A N 1
ATOM 1087 C CA . VAL A 1 139 ? -15.842 -5.681 2.119 1.00 94.25 139 VAL A CA 1
ATOM 1088 C C . VAL A 1 139 ? -16.464 -5.950 3.487 1.00 94.25 139 VAL A C 1
ATOM 1090 O O . VAL A 1 139 ? -17.582 -6.443 3.566 1.00 94.25 139 VAL A O 1
ATOM 1093 N N . LYS A 1 140 ? -15.739 -5.643 4.571 1.00 94.19 140 LYS A N 1
ATOM 1094 C CA . LYS A 1 140 ? -16.214 -5.741 5.963 1.00 94.19 140 LYS A CA 1
ATOM 1095 C C . LYS A 1 140 ? -15.231 -5.051 6.903 1.00 94.19 140 LYS A C 1
ATOM 1097 O O . LYS A 1 140 ? -14.034 -5.305 6.803 1.00 94.19 140 LYS A O 1
ATOM 1102 N N . ASP A 1 141 ? -15.715 -4.241 7.841 1.00 94.88 141 ASP A N 1
ATOM 1103 C CA . ASP A 1 141 ? -14.900 -3.556 8.857 1.00 94.88 141 ASP A CA 1
ATOM 1104 C C . ASP A 1 141 ? -13.633 -2.888 8.271 1.00 94.88 141 ASP A C 1
ATOM 1106 O O . ASP A 1 141 ? -13.725 -1.922 7.516 1.00 94.88 141 ASP A O 1
ATOM 1110 N N . LEU A 1 142 ? -12.440 -3.409 8.590 1.00 96.12 142 LEU A N 1
ATOM 1111 C CA . LEU A 1 142 ? -11.143 -2.883 8.151 1.00 96.12 142 LEU A CA 1
ATOM 1112 C C . LEU A 1 142 ? -10.595 -3.586 6.895 1.00 96.12 142 LEU A C 1
ATOM 1114 O O . LEU A 1 142 ? -9.403 -3.492 6.598 1.00 96.12 142 LEU A O 1
ATOM 1118 N N . VAL A 1 143 ? -11.429 -4.342 6.180 1.00 96.56 143 VAL A N 1
ATOM 1119 C CA . VAL A 1 143 ? -11.051 -5.136 5.006 1.00 96.56 143 VAL A CA 1
ATOM 1120 C C . VAL A 1 143 ? -11.501 -4.420 3.728 1.00 96.56 143 VAL A C 1
ATOM 1122 O O . VAL A 1 143 ? -12.666 -4.546 3.348 1.00 96.56 143 VAL A O 1
ATOM 1125 N N . PRO A 1 144 ? -10.606 -3.690 3.035 1.00 95.19 144 PRO A N 1
ATOM 1126 C CA . PRO A 1 144 ? -10.916 -3.102 1.735 1.00 95.19 144 PRO A CA 1
ATOM 1127 C C . PRO A 1 144 ? -10.881 -4.148 0.612 1.00 95.19 144 PRO A C 1
ATOM 1129 O O . PRO A 1 144 ? -10.201 -5.175 0.717 1.00 95.19 144 PRO A O 1
ATOM 1132 N N . ASP A 1 145 ? -11.561 -3.876 -0.491 1.00 94.88 145 ASP A N 1
ATOM 1133 C CA . ASP A 1 145 ? -11.379 -4.585 -1.750 1.00 94.88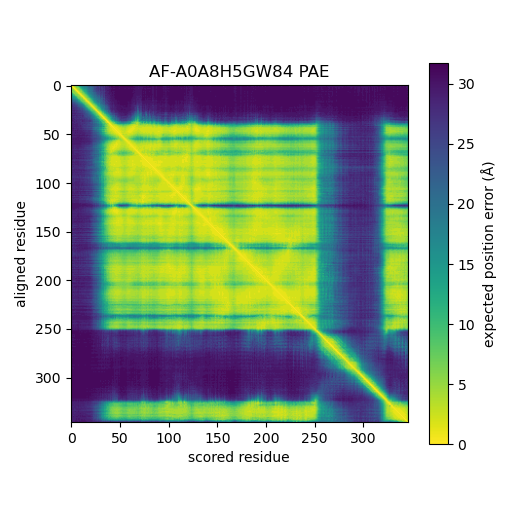 145 ASP A CA 1
ATOM 1134 C C . ASP A 1 145 ? -10.102 -4.084 -2.443 1.00 94.88 145 ASP A C 1
ATOM 1136 O O . ASP A 1 145 ? -9.889 -2.886 -2.611 1.00 94.88 145 ASP A O 1
ATOM 1140 N N . LEU A 1 146 ? -9.225 -5.017 -2.814 1.00 94.19 146 LEU A N 1
ATOM 1141 C CA . LEU A 1 146 ? -7.953 -4.747 -3.492 1.00 94.19 146 LEU A CA 1
ATOM 1142 C C . LEU A 1 146 ? -7.938 -5.305 -4.923 1.00 94.19 146 LEU A C 1
ATOM 1144 O O . LEU A 1 146 ? -6.886 -5.346 -5.560 1.00 94.19 146 LEU A O 1
ATOM 1148 N N . THR A 1 147 ? -9.090 -5.731 -5.448 1.00 94.62 147 THR A N 1
ATOM 1149 C CA . THR A 1 147 ? -9.202 -6.345 -6.778 1.00 94.62 147 THR A CA 1
ATOM 1150 C C . THR A 1 147 ? -8.695 -5.414 -7.879 1.00 94.62 147 THR A C 1
ATOM 1152 O O . THR A 1 147 ? -7.896 -5.838 -8.715 1.00 94.62 147 THR A O 1
ATOM 1155 N N . LEU A 1 148 ? -9.076 -4.130 -7.848 1.00 93.38 148 LEU A N 1
ATOM 1156 C CA . LEU A 1 148 ? -8.603 -3.134 -8.817 1.00 93.38 148 LEU A CA 1
ATOM 1157 C C . LEU A 1 148 ? -7.081 -2.940 -8.740 1.00 93.38 148 LEU A C 1
ATOM 1159 O O . LEU A 1 148 ? -6.402 -2.969 -9.764 1.00 93.38 148 LEU A O 1
ATOM 1163 N N . PHE A 1 149 ? -6.538 -2.841 -7.526 1.00 94.12 149 PHE A N 1
ATOM 1164 C CA . PHE A 1 149 ? -5.102 -2.695 -7.291 1.00 94.12 149 PHE A CA 1
ATOM 1165 C C . PHE A 1 149 ? -4.299 -3.864 -7.887 1.00 94.12 149 PHE A C 1
ATOM 1167 O O . PHE A 1 149 ? -3.301 -3.656 -8.578 1.00 94.12 149 PHE A O 1
ATOM 1174 N N . TYR A 1 150 ? -4.753 -5.105 -7.688 1.00 94.88 150 TYR A N 1
ATOM 1175 C CA . TYR A 1 150 ? -4.094 -6.273 -8.277 1.00 94.88 150 TYR A CA 1
ATOM 1176 C C . TYR A 1 150 ? -4.304 -6.382 -9.789 1.00 94.88 150 TYR A C 1
ATOM 1178 O O . TYR A 1 150 ? -3.399 -6.830 -10.495 1.00 94.88 150 TYR A O 1
ATOM 1186 N N . LYS A 1 151 ? -5.455 -5.942 -10.312 1.00 94.69 151 LYS A N 1
ATOM 1187 C CA . LYS A 1 151 ? -5.704 -5.870 -11.759 1.00 94.69 151 LYS A CA 1
ATOM 1188 C C . LYS A 1 151 ? -4.716 -4.917 -12.442 1.00 94.69 151 LYS A C 1
ATOM 1190 O O . LYS A 1 151 ? -4.133 -5.288 -13.457 1.00 94.69 151 LYS A O 1
ATOM 1195 N N . GLN A 1 152 ? -4.475 -3.746 -11.854 1.00 93.12 152 GLN A N 1
ATOM 1196 C CA . GLN A 1 152 ? -3.471 -2.787 -12.329 1.00 93.12 152 GLN A CA 1
ATOM 1197 C C . GLN A 1 152 ? -2.046 -3.335 -12.206 1.00 93.12 152 GLN A C 1
ATOM 1199 O O . GLN A 1 152 ? -1.239 -3.201 -13.120 1.00 93.12 152 GLN A O 1
ATOM 1204 N N . TYR A 1 153 ? -1.724 -4.026 -11.111 1.00 94.69 153 TYR A N 1
ATOM 1205 C CA . TYR A 1 153 ? -0.425 -4.689 -10.994 1.00 94.69 153 TYR A CA 1
ATOM 1206 C C . TYR A 1 153 ? -0.229 -5.788 -12.051 1.00 94.69 153 TYR A C 1
ATOM 1208 O O . TYR A 1 153 ? 0.871 -5.977 -12.559 1.00 94.69 153 TYR A O 1
ATOM 1216 N N . LYS A 1 154 ? -1.291 -6.500 -12.441 1.00 94.56 154 LYS A N 1
ATOM 1217 C CA . LYS A 1 154 ? -1.222 -7.495 -13.517 1.00 94.56 154 LYS A CA 1
ATOM 1218 C C . LYS A 1 154 ? -1.050 -6.852 -14.898 1.00 94.56 154 LYS A C 1
ATOM 1220 O O . LYS A 1 154 ? -0.375 -7.439 -15.741 1.00 94.56 154 LYS A O 1
ATOM 1225 N N . SER A 1 155 ? -1.621 -5.666 -15.137 1.00 92.31 155 SER A N 1
ATOM 1226 C CA . SER A 1 155 ? -1.567 -5.008 -16.452 1.00 92.31 155 SER A CA 1
ATOM 1227 C C . SER A 1 155 ? -0.154 -4.592 -16.863 1.00 92.31 155 SER A C 1
ATOM 1229 O O . SER A 1 155 ? 0.134 -4.542 -18.053 1.00 92.31 155 SER A O 1
ATOM 1231 N N . ILE A 1 156 ? 0.746 -4.364 -15.902 1.00 91.19 156 ILE A N 1
ATOM 1232 C CA . ILE A 1 156 ? 2.159 -4.055 -16.178 1.00 91.19 156 ILE A CA 1
ATOM 1233 C C . ILE A 1 156 ? 3.008 -5.292 -16.510 1.00 91.19 156 ILE A C 1
ATOM 1235 O O . ILE A 1 156 ? 4.205 -5.147 -16.734 1.00 91.19 156 ILE A O 1
ATOM 1239 N N . GLN A 1 157 ? 2.415 -6.496 -16.528 1.00 93.69 157 GLN A N 1
ATOM 1240 C CA . GLN A 1 157 ? 3.093 -7.770 -16.807 1.00 93.69 157 GLN A CA 1
ATOM 1241 C C . GLN A 1 157 ? 4.387 -7.937 -15.980 1.00 93.69 157 GLN A C 1
ATOM 1243 O O . GLN A 1 157 ? 5.480 -7.935 -16.546 1.00 93.69 157 GLN A O 1
ATOM 1248 N N . PRO A 1 158 ? 4.298 -8.038 -14.638 1.00 94.44 158 PRO A N 1
ATOM 1249 C CA . PRO A 1 158 ? 5.444 -7.905 -13.741 1.00 94.44 158 PRO A CA 1
ATOM 1250 C C . PRO A 1 158 ? 6.273 -9.198 -13.640 1.00 94.44 158 PRO A C 1
ATOM 1252 O O . PRO A 1 158 ? 6.401 -9.795 -12.571 1.00 94.44 158 PRO A O 1
ATOM 1255 N N . TYR A 1 159 ? 6.816 -9.642 -14.765 1.00 94.38 159 TYR A N 1
ATOM 1256 C CA . TYR A 1 159 ? 7.718 -10.781 -14.897 1.00 94.38 159 TYR A CA 1
ATOM 1257 C C . TYR A 1 159 ? 8.794 -10.458 -15.935 1.00 94.38 159 TYR A C 1
ATOM 1259 O O . TYR A 1 159 ? 8.591 -9.577 -16.769 1.00 94.38 159 TYR A O 1
ATOM 1267 N N . LEU A 1 160 ? 9.918 -11.173 -15.879 1.00 94.31 160 LEU A N 1
ATOM 1268 C CA . LEU A 1 160 ? 11.043 -10.975 -16.790 1.00 94.31 160 LEU A CA 1
ATOM 1269 C C . LEU A 1 160 ? 10.652 -11.384 -18.215 1.00 94.31 160 LEU A C 1
ATOM 1271 O O . LEU A 1 160 ? 10.228 -12.521 -18.424 1.00 94.31 160 LEU A O 1
ATOM 1275 N N . GLN A 1 161 ? 10.812 -10.473 -19.172 1.00 92.12 161 GLN A N 1
ATOM 1276 C CA . GLN A 1 161 ? 10.591 -10.718 -20.597 1.00 92.12 161 GLN A CA 1
ATOM 1277 C C . GLN A 1 161 ? 11.901 -10.496 -21.358 1.00 92.12 161 GLN A C 1
ATOM 1279 O O . GLN A 1 161 ? 12.499 -9.422 -21.284 1.00 92.12 161 GLN A O 1
ATOM 1284 N N . ASN A 1 162 ? 12.370 -11.525 -22.061 1.00 90.25 162 ASN A N 1
ATOM 1285 C CA . ASN A 1 162 ? 13.591 -11.478 -22.857 1.00 90.25 162 ASN A CA 1
ATOM 1286 C C . ASN A 1 162 ? 13.512 -12.532 -23.970 1.00 90.25 162 ASN A C 1
ATOM 1288 O O . ASN A 1 162 ? 13.200 -13.690 -23.687 1.00 90.25 162 ASN A O 1
ATOM 1292 N N . ASP A 1 163 ? 13.800 -12.129 -25.207 1.00 87.25 163 ASP A N 1
ATOM 1293 C CA . ASP A 1 163 ? 13.743 -13.004 -26.385 1.00 87.25 163 ASP A CA 1
ATOM 1294 C C . ASP A 1 163 ? 15.012 -13.846 -26.571 1.00 87.25 163 ASP A C 1
ATOM 1296 O O . ASP A 1 163 ? 14.982 -14.874 -27.242 1.00 87.25 163 ASP A O 1
ATOM 1300 N N . ASN A 1 164 ? 16.121 -13.440 -25.946 1.00 85.25 164 ASN A N 1
ATOM 1301 C CA . ASN A 1 164 ? 17.431 -14.077 -26.056 1.00 85.25 164 ASN A CA 1
ATOM 1302 C C . ASN A 1 164 ? 17.921 -14.556 -24.676 1.00 85.25 164 ASN A C 1
ATOM 1304 O O . ASN A 1 164 ? 18.839 -13.960 -24.099 1.00 85.25 164 ASN A O 1
ATOM 1308 N N . PRO A 1 165 ? 17.319 -15.616 -24.101 1.00 85.12 165 PRO A N 1
ATOM 1309 C CA . PRO A 1 165 ? 17.820 -16.206 -22.867 1.00 85.12 165 PRO A CA 1
ATOM 1310 C C . PRO A 1 165 ? 19.204 -16.849 -23.090 1.00 85.12 165 PRO A C 1
ATOM 1312 O O . PRO A 1 165 ? 19.471 -17.378 -24.171 1.00 85.12 165 PRO A O 1
ATOM 1315 N N . PRO A 1 166 ? 20.096 -16.841 -22.082 1.00 85.31 166 PRO A N 1
ATOM 1316 C CA . PRO A 1 166 ? 21.413 -17.460 -22.201 1.00 85.31 166 PRO A CA 1
ATOM 1317 C C . PRO A 1 166 ? 21.298 -18.974 -22.434 1.00 85.31 166 PRO A C 1
ATOM 1319 O O . PRO A 1 166 ? 20.554 -19.657 -21.733 1.00 85.31 166 PRO A O 1
ATOM 1322 N N . GLU A 1 167 ? 22.079 -19.514 -23.380 1.00 80.94 167 GLU A N 1
ATOM 1323 C CA . GLU A 1 167 ? 22.060 -20.949 -23.722 1.00 80.94 167 GLU A CA 1
ATOM 1324 C C . GLU A 1 167 ? 22.417 -21.852 -22.529 1.00 80.94 167 GLU A C 1
ATOM 1326 O O . GLU A 1 167 ? 21.935 -22.983 -22.429 1.00 80.94 167 GLU A O 1
ATOM 1331 N N . LYS A 1 168 ? 23.271 -21.366 -21.615 1.00 86.94 168 LYS A N 1
ATOM 1332 C CA . LYS A 1 168 ? 23.645 -22.043 -20.366 1.00 86.94 168 LYS A CA 1
ATOM 1333 C C . LYS A 1 168 ? 23.866 -21.026 -19.247 1.00 86.94 168 LYS A C 1
ATOM 1335 O O . LYS A 1 168 ? 24.618 -20.072 -19.421 1.00 86.94 168 LYS A O 1
ATOM 1340 N N . GLY A 1 169 ? 23.298 -21.301 -18.074 1.00 85.88 169 GLY A N 1
ATOM 1341 C CA . GLY A 1 169 ? 23.548 -20.543 -16.845 1.00 85.88 169 GLY A CA 1
ATOM 1342 C C . GLY A 1 169 ? 22.545 -19.421 -16.569 1.00 85.88 169 GLY A C 1
AT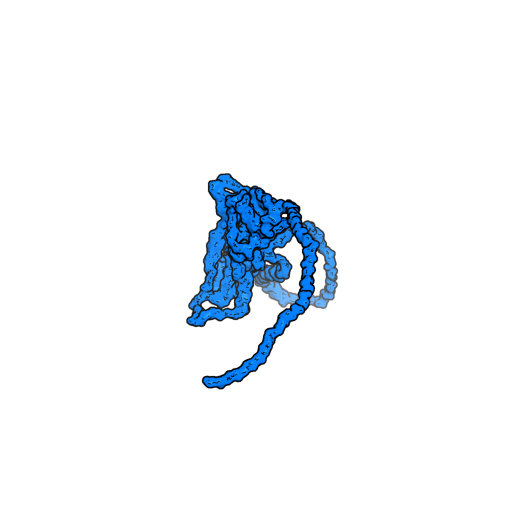OM 1343 O O . GLY A 1 169 ? 21.419 -19.430 -17.060 1.00 85.88 169 GLY A O 1
ATOM 1344 N N . GLU A 1 170 ? 22.951 -18.487 -15.712 1.00 90.44 170 GLU A N 1
ATOM 1345 C CA . GLU A 1 170 ? 22.139 -17.355 -15.257 1.00 90.44 170 GLU A CA 1
ATOM 1346 C C . GLU A 1 170 ? 22.309 -16.131 -16.173 1.00 90.44 170 GLU A C 1
ATOM 1348 O O . GLU A 1 170 ? 23.307 -15.996 -16.882 1.00 90.44 170 GLU A O 1
ATOM 1353 N N . PHE A 1 171 ? 21.359 -15.192 -16.125 1.00 89.94 171 PHE A N 1
ATOM 1354 C CA . PHE A 1 171 ? 21.543 -13.882 -16.751 1.00 89.94 171 PHE A CA 1
ATOM 1355 C C . PHE A 1 171 ? 22.686 -13.125 -16.070 1.00 89.94 171 PHE A C 1
ATOM 1357 O O . PHE A 1 171 ? 22.639 -12.871 -14.865 1.00 89.94 171 PHE A O 1
ATOM 1364 N N . ILE A 1 172 ? 23.678 -12.707 -16.853 1.00 90.69 172 ILE A N 1
ATOM 1365 C CA . ILE A 1 172 ? 24.785 -11.895 -16.350 1.00 90.69 172 ILE A CA 1
ATOM 1366 C C . ILE A 1 172 ? 24.270 -10.477 -16.086 1.00 90.69 172 ILE A C 1
ATOM 1368 O O . ILE A 1 172 ? 23.758 -9.810 -16.982 1.00 90.69 172 ILE A O 1
ATOM 1372 N N . GLN A 1 173 ? 24.421 -10.009 -14.848 1.00 93.50 173 GLN A N 1
ATOM 1373 C CA . GLN A 1 173 ? 24.063 -8.654 -14.438 1.00 93.50 173 GLN A CA 1
ATOM 1374 C C . GLN A 1 173 ? 25.208 -8.043 -13.628 1.00 93.50 173 GLN A C 1
ATOM 1376 O O . GLN A 1 173 ? 25.715 -8.658 -12.688 1.00 93.50 173 GLN A O 1
ATOM 1381 N N . SER A 1 174 ? 25.618 -6.823 -13.989 1.00 94.56 174 SER A N 1
ATOM 1382 C CA . SER A 1 174 ? 26.641 -6.085 -13.247 1.00 94.56 174 SER A CA 1
ATOM 1383 C C . SER A 1 174 ? 26.115 -5.643 -11.874 1.00 94.56 174 SER A C 1
ATOM 1385 O O . SER A 1 174 ? 24.910 -5.465 -11.673 1.00 94.56 174 SER A O 1
ATOM 1387 N N . GLN A 1 175 ? 27.015 -5.423 -10.910 1.00 95.56 175 GLN A N 1
ATOM 1388 C CA . GLN A 1 175 ? 26.618 -4.904 -9.593 1.00 95.56 175 GLN A CA 1
ATOM 1389 C C . GLN A 1 175 ? 25.970 -3.516 -9.697 1.00 95.56 175 GLN A C 1
ATOM 1391 O O . GLN A 1 175 ? 25.052 -3.207 -8.939 1.00 95.56 175 GLN A O 1
ATOM 1396 N N . GLU A 1 176 ? 26.416 -2.692 -10.648 1.00 93.38 176 GLU A N 1
ATOM 1397 C CA . GLU A 1 176 ? 25.856 -1.361 -10.889 1.00 93.38 176 GLU A CA 1
ATOM 1398 C C . GLU A 1 176 ? 24.416 -1.438 -11.398 1.00 93.38 176 GLU A C 1
ATOM 1400 O O . GLU A 1 176 ? 23.549 -0.723 -10.892 1.00 93.38 176 GLU A O 1
ATOM 1405 N N . ASP A 1 177 ? 24.130 -2.350 -12.329 1.00 91.69 177 ASP A N 1
ATOM 1406 C CA . ASP A 1 177 ? 22.772 -2.562 -12.832 1.00 91.69 177 ASP A CA 1
ATOM 1407 C C . ASP A 1 177 ? 21.854 -3.129 -11.755 1.00 91.69 177 ASP A C 1
ATOM 1409 O O . ASP A 1 177 ? 20.736 -2.648 -11.571 1.00 91.69 177 ASP A O 1
ATOM 1413 N N . ARG A 1 178 ? 22.344 -4.088 -10.962 1.00 93.06 178 ARG A N 1
ATOM 1414 C CA . ARG A 1 178 ? 21.575 -4.627 -9.837 1.00 93.06 178 ARG A CA 1
ATOM 1415 C C . ARG A 1 178 ? 21.241 -3.541 -8.811 1.00 93.06 178 ARG A C 1
ATOM 1417 O O . ARG A 1 178 ? 20.135 -3.550 -8.264 1.00 93.06 178 ARG A O 1
ATOM 1424 N N . LYS A 1 179 ? 22.157 -2.599 -8.569 1.00 92.88 179 LYS A N 1
ATOM 1425 C CA . LYS A 1 179 ? 21.968 -1.480 -7.634 1.00 92.88 179 LYS A CA 1
ATOM 1426 C C . LYS A 1 179 ? 20.892 -0.492 -8.094 1.00 92.88 179 LYS A C 1
ATOM 1428 O O . LYS A 1 179 ? 20.274 0.158 -7.254 1.00 92.88 179 LYS A O 1
ATOM 1433 N N . LYS A 1 180 ? 20.594 -0.403 -9.399 1.00 89.94 180 LYS A N 1
ATOM 1434 C CA . LYS A 1 180 ? 19.473 0.417 -9.913 1.00 89.94 180 LYS A CA 1
ATOM 1435 C C . LYS A 1 180 ? 18.112 -0.063 -9.398 1.00 89.94 180 LYS A C 1
ATOM 1437 O O . LYS A 1 180 ? 17.185 0.741 -9.316 1.00 89.94 180 LYS A O 1
ATOM 1442 N N . LEU A 1 181 ? 18.001 -1.345 -9.039 1.00 91.19 181 LEU A N 1
ATOM 1443 C CA . LEU A 1 181 ? 16.771 -1.951 -8.531 1.00 91.19 181 LEU A CA 1
ATOM 1444 C C . LEU A 1 181 ? 16.560 -1.728 -7.025 1.00 91.19 181 LEU A C 1
ATOM 1446 O O . LEU A 1 181 ? 15.440 -1.915 -6.543 1.00 91.19 181 LEU A O 1
ATOM 1450 N N . ASP A 1 182 ? 17.597 -1.330 -6.284 1.00 88.25 182 ASP A N 1
ATOM 1451 C CA . ASP A 1 182 ? 17.499 -1.068 -4.845 1.00 88.25 182 ASP A CA 1
ATOM 1452 C C . ASP A 1 182 ? 16.535 0.094 -4.564 1.00 88.25 182 ASP A C 1
ATOM 1454 O O . ASP A 1 182 ? 16.595 1.164 -5.175 1.00 88.25 182 ASP A O 1
ATOM 1458 N N . GLY A 1 183 ? 15.614 -0.122 -3.626 1.00 84.81 183 GLY A N 1
ATOM 1459 C CA . GLY A 1 183 ? 14.501 0.781 -3.340 1.00 84.81 183 GLY A CA 1
ATOM 1460 C C . GLY A 1 183 ? 13.264 0.586 -4.228 1.00 84.81 183 GLY A C 1
ATOM 1461 O O . GLY A 1 183 ? 12.286 1.321 -4.046 1.00 84.81 183 GLY A O 1
ATOM 1462 N N . LEU A 1 184 ? 13.275 -0.374 -5.161 1.00 89.44 184 LEU A N 1
ATOM 1463 C CA . LEU A 1 184 ? 12.131 -0.724 -6.011 1.00 89.44 184 LEU A CA 1
ATOM 1464 C C . LEU A 1 184 ? 11.562 -2.115 -5.687 1.00 89.44 184 LEU A C 1
ATOM 1466 O O . LEU A 1 184 ? 10.343 -2.259 -5.535 1.00 89.44 184 LEU A O 1
ATOM 1470 N N . TYR A 1 185 ? 12.409 -3.147 -5.580 1.00 91.31 185 TYR A N 1
ATOM 1471 C CA . TYR A 1 185 ? 11.951 -4.534 -5.378 1.00 91.31 185 TYR A CA 1
ATOM 1472 C C . TYR A 1 185 ? 11.474 -4.823 -3.949 1.00 91.31 185 TYR A C 1
ATOM 1474 O O . TYR A 1 185 ? 10.746 -5.784 -3.731 1.00 91.31 185 TYR A O 1
ATOM 1482 N N . GLU A 1 186 ? 11.828 -3.986 -2.975 1.00 90.75 186 GLU A N 1
ATOM 1483 C CA . GLU A 1 186 ? 11.426 -4.109 -1.570 1.00 90.75 186 GLU A CA 1
ATOM 1484 C C . GLU A 1 186 ? 9.946 -3.745 -1.344 1.00 90.75 186 GLU A C 1
ATOM 1486 O O . GLU A 1 186 ? 9.452 -3.740 -0.210 1.00 90.75 186 GLU A O 1
ATOM 1491 N N . CYS A 1 187 ? 9.222 -3.397 -2.411 1.00 92.69 187 CYS A N 1
ATOM 1492 C CA . CYS A 1 187 ? 7.793 -3.145 -2.359 1.00 92.69 187 CYS A CA 1
ATOM 1493 C C . CYS A 1 187 ? 7.025 -4.404 -1.957 1.00 92.69 187 CYS A C 1
ATOM 1495 O O . CYS A 1 187 ? 7.022 -5.409 -2.656 1.00 92.69 187 CYS A O 1
ATOM 1497 N N . ILE A 1 188 ? 6.279 -4.298 -0.864 1.00 93.12 188 ILE A N 1
ATOM 1498 C CA . ILE A 1 188 ? 5.457 -5.385 -0.317 1.00 93.12 188 ILE A CA 1
ATOM 1499 C C . ILE A 1 188 ? 3.990 -5.325 -0.774 1.00 93.12 188 ILE A C 1
ATOM 1501 O O . ILE A 1 188 ? 3.132 -5.954 -0.164 1.00 93.12 188 ILE A O 1
ATOM 1505 N N . LEU A 1 189 ? 3.675 -4.493 -1.776 1.00 93.94 189 LEU A N 1
ATOM 1506 C CA . LEU A 1 189 ? 2.323 -4.330 -2.333 1.00 93.94 189 LEU A CA 1
ATOM 1507 C C . LEU A 1 189 ? 1.224 -4.052 -1.280 1.00 93.94 189 LEU A C 1
ATOM 1509 O O . LEU A 1 189 ? 0.093 -4.510 -1.402 1.00 93.94 189 LEU A O 1
ATOM 1513 N N . CYS A 1 190 ? 1.529 -3.252 -0.252 1.00 92.44 190 CYS A N 1
ATOM 1514 C CA . CYS A 1 190 ? 0.588 -2.936 0.833 1.00 92.44 190 CYS A CA 1
ATOM 1515 C C . CYS A 1 190 ? -0.472 -1.871 0.485 1.00 92.44 190 CYS A C 1
ATOM 1517 O O . CYS A 1 190 ? -1.269 -1.507 1.342 1.00 92.44 190 CYS A O 1
ATOM 1519 N N . ALA A 1 191 ? -0.440 -1.300 -0.723 1.00 93.31 191 ALA A N 1
ATOM 1520 C CA . ALA A 1 191 ? -1.334 -0.237 -1.209 1.00 93.31 191 ALA A CA 1
ATOM 1521 C C . ALA A 1 191 ? -1.379 1.084 -0.395 1.00 93.31 191 ALA A C 1
ATOM 1523 O O . ALA A 1 191 ? -2.094 2.008 -0.792 1.00 93.31 191 ALA A O 1
ATOM 1524 N N . CYS A 1 192 ? -0.590 1.248 0.679 1.00 91.88 192 CYS A N 1
ATOM 1525 C CA . CYS A 1 192 ? -0.567 2.476 1.496 1.00 91.88 192 CYS A CA 1
ATOM 1526 C C . CYS A 1 192 ? -0.266 3.743 0.682 1.00 91.88 192 CYS A C 1
ATOM 1528 O O . CYS A 1 192 ? -0.846 4.792 0.950 1.00 91.88 192 CYS A O 1
ATOM 1530 N N . CYS A 1 193 ? 0.638 3.646 -0.300 1.00 91.25 193 CYS A N 1
ATOM 1531 C CA . CYS A 1 193 ? 1.044 4.771 -1.139 1.00 91.25 193 CYS A CA 1
ATOM 1532 C C . CYS A 1 193 ? -0.006 5.140 -2.197 1.00 91.25 193 CYS A C 1
ATOM 1534 O O . CYS A 1 193 ? -0.173 6.319 -2.493 1.00 91.25 193 CYS A O 1
ATOM 1536 N N . SER A 1 194 ? -0.719 4.160 -2.762 1.00 91.50 194 SER A N 1
ATOM 1537 C CA . SER A 1 194 ? -1.796 4.426 -3.725 1.00 91.50 194 SER A CA 1
ATOM 1538 C C . SER A 1 194 ? -2.990 5.051 -3.023 1.00 91.50 194 SER A C 1
ATOM 1540 O O . SER A 1 194 ? -3.480 6.097 -3.428 1.00 91.50 194 SER A O 1
ATOM 1542 N N . THR A 1 195 ? -3.366 4.489 -1.880 1.00 90.94 195 THR A N 1
ATOM 1543 C CA . THR A 1 195 ? -4.463 4.996 -1.051 1.00 90.94 195 THR A CA 1
ATOM 1544 C C . THR A 1 195 ? -4.104 6.275 -0.300 1.00 90.94 195 THR A C 1
ATOM 1546 O O . THR A 1 195 ? -4.979 6.882 0.291 1.00 90.94 195 THR A O 1
ATOM 1549 N N . SER A 1 196 ? -2.857 6.748 -0.296 1.00 90.38 196 SER A N 1
ATOM 1550 C CA . SER A 1 196 ? -2.545 8.089 0.223 1.00 90.38 196 SER A CA 1
ATOM 1551 C C . SER A 1 196 ? -2.560 9.172 -0.857 1.00 90.38 196 SER A C 1
ATOM 1553 O O . SER A 1 196 ? -2.448 10.356 -0.534 1.00 90.38 196 SER A O 1
ATOM 1555 N N . CYS A 1 197 ? -2.651 8.785 -2.132 1.00 90.56 197 CYS A N 1
ATOM 1556 C CA . CYS A 1 197 ? -2.564 9.687 -3.269 1.00 90.56 197 CYS A CA 1
ATOM 1557 C C . CYS A 1 197 ? -3.956 10.219 -3.648 1.00 90.56 197 CYS A C 1
ATOM 1559 O O . CYS A 1 197 ? -4.767 9.448 -4.156 1.00 90.56 197 CYS A O 1
ATOM 1561 N N . PRO A 1 198 ? -4.219 11.534 -3.522 1.00 90.25 198 PRO A N 1
ATOM 1562 C CA . PRO A 1 198 ? -5.508 12.098 -3.919 1.00 90.25 198 PRO A CA 1
ATOM 1563 C C . PRO A 1 198 ? -5.826 11.902 -5.405 1.00 90.25 198 PRO A C 1
ATOM 1565 O O . PRO A 1 198 ? -6.974 11.686 -5.757 1.00 90.25 198 PRO A O 1
ATOM 1568 N N . SER A 1 199 ? -4.820 11.909 -6.289 1.00 89.62 199 SER A N 1
ATOM 1569 C CA . SER A 1 199 ? -5.050 11.639 -7.720 1.00 89.62 199 SER A CA 1
ATOM 1570 C C . SER A 1 199 ? -5.621 10.234 -7.956 1.00 89.62 199 SER A C 1
ATOM 1572 O O . SER A 1 199 ? -6.504 10.047 -8.788 1.00 89.62 199 SER A O 1
ATOM 1574 N N . TYR A 1 200 ? -5.179 9.262 -7.152 1.00 91.19 200 TYR A N 1
ATOM 1575 C CA . TYR A 1 200 ? -5.709 7.902 -7.180 1.00 91.19 200 TYR A CA 1
ATOM 1576 C C . TYR A 1 200 ? -7.126 7.826 -6.605 1.00 91.19 200 TYR A C 1
ATOM 1578 O O . TYR A 1 200 ? -7.928 7.050 -7.095 1.00 91.19 200 TYR A O 1
ATOM 1586 N N . TRP A 1 201 ? -7.475 8.658 -5.622 1.00 91.31 201 TRP A N 1
ATOM 1587 C CA . TRP A 1 201 ? -8.836 8.699 -5.070 1.00 91.31 201 TRP A CA 1
ATOM 1588 C C . TRP A 1 201 ? -9.889 9.111 -6.093 1.00 91.31 201 TRP A C 1
ATOM 1590 O O . TRP A 1 201 ? -10.999 8.589 -6.067 1.00 91.31 201 TRP A O 1
ATOM 1600 N N . TRP A 1 202 ? -9.536 10.048 -6.974 1.00 88.81 202 TRP A N 1
ATOM 1601 C CA . TRP A 1 202 ? -10.453 10.581 -7.978 1.00 88.81 202 TRP A CA 1
ATOM 1602 C C . TRP A 1 202 ? -10.481 9.756 -9.265 1.00 88.81 202 TRP A C 1
ATOM 1604 O O . TRP A 1 202 ? -11.533 9.661 -9.881 1.00 88.81 202 TRP A O 1
ATOM 1614 N N . ASN A 1 203 ? -9.352 9.160 -9.665 1.00 89.19 203 ASN A N 1
ATOM 1615 C CA . ASN A 1 203 ? -9.199 8.515 -10.976 1.00 89.19 203 ASN A CA 1
ATOM 1616 C C . ASN A 1 203 ? -8.630 7.090 -10.878 1.00 89.19 203 ASN A C 1
ATOM 1618 O O . ASN A 1 203 ? -7.785 6.712 -11.688 1.00 89.19 203 ASN A O 1
ATOM 1622 N N . GLN A 1 204 ? -9.042 6.300 -9.882 1.00 85.94 204 GLN A N 1
ATOM 1623 C CA . GLN A 1 204 ? -8.500 4.949 -9.665 1.00 85.94 204 GLN A CA 1
ATOM 1624 C C . GLN A 1 204 ? -8.666 4.006 -10.864 1.00 85.94 204 GLN A C 1
ATOM 1626 O O . GLN A 1 204 ? -7.876 3.080 -10.998 1.00 85.94 204 GLN A O 1
ATOM 1631 N N . ASP A 1 205 ? -9.659 4.222 -11.730 1.00 85.69 205 ASP A N 1
ATOM 1632 C CA . ASP A 1 205 ? -9.934 3.325 -12.858 1.00 85.69 205 ASP A CA 1
ATOM 1633 C C . ASP A 1 205 ? -8.902 3.460 -13.988 1.00 85.69 205 ASP A C 1
ATOM 1635 O O . ASP A 1 205 ? -8.562 2.471 -14.638 1.00 85.69 205 ASP A O 1
ATOM 1639 N N . GLU A 1 206 ? -8.347 4.659 -14.179 1.00 86.94 206 GLU A N 1
ATOM 1640 C CA . GLU A 1 206 ? -7.440 4.968 -15.293 1.00 86.94 206 GLU A CA 1
ATOM 1641 C C . GLU A 1 206 ? -6.000 5.255 -14.832 1.00 86.94 206 GLU A C 1
ATOM 1643 O O . GLU A 1 206 ? -5.029 4.934 -15.529 1.00 86.94 206 GLU A O 1
ATOM 1648 N N . TYR A 1 207 ? -5.836 5.824 -13.633 1.00 90.88 207 TYR A N 1
ATOM 1649 C CA . TYR A 1 207 ? -4.530 6.075 -13.036 1.00 90.88 207 TYR A CA 1
ATOM 1650 C C . TYR A 1 207 ? -4.019 4.824 -12.310 1.00 90.88 207 TYR A C 1
ATOM 1652 O O . TYR A 1 207 ? -4.556 4.420 -11.279 1.00 90.88 207 TYR A O 1
ATOM 1660 N N . LEU A 1 208 ? -2.914 4.250 -12.801 1.00 88.69 208 LEU A N 1
ATOM 1661 C CA . LEU A 1 208 ? -2.322 3.008 -12.274 1.00 88.69 208 LEU A CA 1
ATOM 1662 C C . LEU A 1 208 ? -1.844 3.113 -10.818 1.00 88.69 208 LEU A C 1
ATOM 1664 O O . LEU A 1 208 ? -1.679 2.102 -10.131 1.00 88.69 208 LEU A O 1
ATOM 1668 N N . GLY A 1 209 ? -1.581 4.331 -10.344 1.00 91.50 209 GLY A N 1
ATOM 1669 C CA . GLY A 1 209 ? -1.136 4.580 -8.983 1.00 91.50 209 GLY A CA 1
ATOM 1670 C C . GLY A 1 209 ? 0.368 4.375 -8.752 1.00 91.50 209 GLY A C 1
ATOM 1671 O O . GLY A 1 209 ? 1.075 3.722 -9.522 1.00 91.50 209 GLY A O 1
ATOM 1672 N N . PRO A 1 210 ? 0.895 4.924 -7.646 1.00 92.00 210 PRO A N 1
ATOM 1673 C CA . PRO A 1 210 ? 2.327 4.954 -7.374 1.00 92.00 210 PRO A CA 1
ATOM 1674 C C . PRO A 1 210 ? 2.960 3.576 -7.152 1.00 92.00 210 PRO A C 1
ATOM 1676 O O . PRO A 1 210 ? 4.116 3.387 -7.520 1.00 92.00 210 PRO A O 1
ATOM 1679 N N . ALA A 1 211 ? 2.244 2.612 -6.563 1.00 92.56 211 ALA A N 1
ATOM 1680 C CA . ALA A 1 211 ? 2.786 1.265 -6.366 1.00 92.56 211 ALA A CA 1
ATOM 1681 C C . ALA A 1 211 ? 3.038 0.561 -7.707 1.00 92.56 211 ALA A C 1
ATOM 1683 O O . ALA A 1 211 ? 4.135 0.056 -7.943 1.00 92.56 211 ALA A O 1
ATOM 1684 N N . THR A 1 212 ? 2.035 0.576 -8.586 1.00 93.00 212 THR A N 1
ATOM 1685 C CA . THR A 1 212 ? 2.083 -0.042 -9.912 1.00 93.00 212 THR A CA 1
ATOM 1686 C C . THR A 1 212 ? 3.125 0.636 -10.792 1.00 93.00 212 THR A C 1
ATOM 1688 O O . THR A 1 212 ? 3.947 -0.048 -11.388 1.00 93.00 212 THR A O 1
ATOM 1691 N N . LEU A 1 213 ? 3.174 1.972 -10.808 1.00 93.00 213 LEU A N 1
ATOM 1692 C CA . LEU A 1 213 ? 4.166 2.718 -11.591 1.00 93.00 213 LEU A CA 1
ATOM 1693 C C . LEU A 1 213 ? 5.605 2.471 -11.115 1.00 93.00 213 LEU A C 1
ATOM 1695 O O . LEU A 1 213 ? 6.510 2.321 -11.931 1.00 93.00 213 LEU A O 1
ATOM 1699 N N . MET A 1 214 ? 5.831 2.369 -9.802 1.00 92.81 214 MET A N 1
ATOM 1700 C CA . MET A 1 214 ? 7.148 2.017 -9.264 1.00 92.81 214 MET A CA 1
ATOM 1701 C C . MET A 1 214 ? 7.559 0.592 -9.655 1.00 92.81 214 MET A C 1
ATOM 1703 O O . MET A 1 214 ? 8.721 0.349 -9.970 1.00 92.81 214 MET A O 1
ATOM 1707 N N . GLN A 1 215 ? 6.610 -0.347 -9.663 1.00 94.06 215 GLN A N 1
ATOM 1708 C CA . GLN A 1 215 ? 6.853 -1.710 -10.131 1.00 94.06 215 GLN A CA 1
ATOM 1709 C C . GLN A 1 215 ? 7.064 -1.783 -11.645 1.00 94.06 215 GLN A C 1
ATOM 1711 O O . GLN A 1 215 ? 7.887 -2.570 -12.092 1.00 94.06 215 GLN A O 1
ATOM 1716 N N . ALA A 1 216 ? 6.400 -0.940 -12.435 1.00 93.31 216 ALA A N 1
ATOM 1717 C CA . ALA A 1 216 ? 6.683 -0.829 -13.862 1.00 93.31 216 ALA A CA 1
ATOM 1718 C C . ALA A 1 216 ? 8.117 -0.328 -14.093 1.00 93.31 216 ALA A C 1
ATOM 1720 O O . ALA A 1 216 ? 8.869 -0.945 -14.844 1.00 93.31 216 ALA A O 1
ATOM 1721 N N . TYR A 1 217 ? 8.539 0.709 -13.358 1.00 92.69 217 TYR A N 1
ATOM 1722 C CA . TYR A 1 217 ? 9.917 1.204 -13.424 1.00 92.69 217 TYR A CA 1
ATOM 1723 C C . TYR A 1 217 ? 10.948 0.141 -13.030 1.00 92.69 217 TYR A C 1
ATOM 1725 O O . TYR A 1 217 ? 11.997 0.040 -13.654 1.00 92.69 217 TYR A O 1
ATOM 1733 N N . ARG A 1 218 ? 10.642 -0.691 -12.027 1.00 94.56 218 ARG A N 1
ATOM 1734 C CA . ARG A 1 218 ? 11.492 -1.822 -11.619 1.00 94.56 218 ARG A CA 1
ATOM 1735 C C . ARG A 1 218 ? 11.781 -2.790 -12.769 1.00 94.56 218 ARG A C 1
ATOM 1737 O O . ARG A 1 218 ? 12.844 -3.395 -12.761 1.00 94.56 218 ARG A O 1
ATOM 1744 N N . TRP A 1 219 ? 10.855 -2.978 -13.707 1.00 94.38 219 TRP A N 1
ATOM 1745 C CA . TRP A 1 219 ? 11.081 -3.819 -14.889 1.00 94.38 219 TRP A CA 1
ATOM 1746 C C . TRP A 1 219 ? 11.770 -3.055 -16.018 1.00 94.38 219 TRP A C 1
ATOM 1748 O O . TRP A 1 219 ? 12.683 -3.596 -16.620 1.00 94.38 219 TRP A O 1
ATOM 1758 N N . ILE A 1 220 ? 11.418 -1.784 -16.234 1.00 92.25 220 ILE A N 1
ATOM 1759 C CA . ILE A 1 220 ? 12.070 -0.922 -17.239 1.00 92.25 220 ILE A CA 1
ATOM 1760 C C . ILE A 1 220 ? 13.565 -0.721 -16.934 1.00 92.25 220 ILE A C 1
ATOM 1762 O O . ILE A 1 220 ? 14.384 -0.686 -17.844 1.00 92.25 220 ILE A O 1
ATOM 1766 N N . ALA A 1 221 ? 13.930 -0.600 -15.656 1.00 91.50 221 ALA A N 1
ATOM 1767 C CA . ALA A 1 221 ? 15.311 -0.396 -15.220 1.00 91.50 221 ALA A CA 1
ATOM 1768 C C . ALA A 1 221 ? 16.127 -1.698 -15.075 1.00 91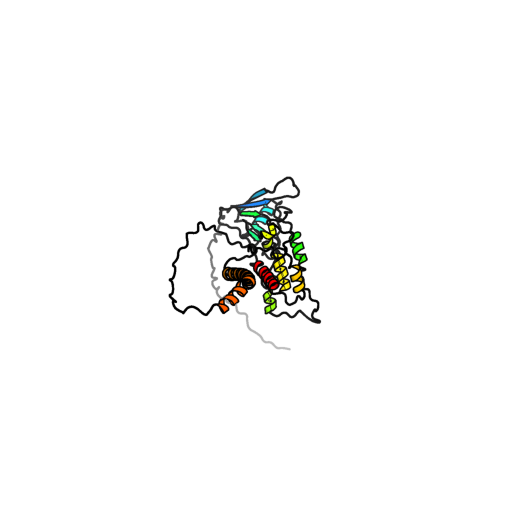.50 221 ALA A C 1
ATOM 1770 O O . ALA A 1 221 ? 17.320 -1.629 -14.768 1.00 91.50 221 ALA A O 1
ATOM 1771 N N . ASP A 1 222 ? 15.511 -2.877 -15.228 1.00 94.00 222 ASP A N 1
ATOM 1772 C CA . ASP A 1 222 ? 16.195 -4.168 -15.096 1.00 94.00 222 ASP A CA 1
ATOM 1773 C C . ASP A 1 222 ? 16.945 -4.484 -16.394 1.00 94.00 222 ASP A C 1
ATOM 1775 O O . ASP A 1 222 ? 16.328 -4.709 -17.428 1.00 94.00 222 ASP A O 1
ATOM 1779 N N . SER A 1 223 ? 18.279 -4.548 -16.345 1.00 91.69 223 SER A N 1
ATOM 1780 C CA . SER A 1 223 ? 19.116 -4.801 -17.533 1.00 91.69 223 SER A CA 1
ATOM 1781 C C . SER A 1 223 ? 18.862 -6.151 -18.214 1.00 91.69 223 SER A C 1
ATOM 1783 O O . SER A 1 223 ? 19.323 -6.379 -19.328 1.00 91.69 223 SER A O 1
ATOM 1785 N N . ARG A 1 224 ? 18.155 -7.059 -17.536 1.00 91.88 224 ARG A N 1
ATOM 1786 C CA . ARG A 1 224 ? 17.815 -8.388 -18.048 1.00 91.88 224 ARG A CA 1
ATOM 1787 C C . ARG A 1 224 ? 16.526 -8.393 -18.872 1.00 91.88 224 ARG A C 1
ATOM 1789 O O . ARG A 1 224 ? 16.294 -9.372 -19.575 1.00 91.88 224 ARG A O 1
ATOM 1796 N N . ASP A 1 225 ? 15.678 -7.370 -18.745 1.00 92.69 225 ASP A N 1
ATOM 1797 C CA . ASP A 1 225 ? 14.399 -7.274 -19.460 1.00 92.69 225 ASP A CA 1
ATOM 1798 C C . ASP A 1 225 ? 14.613 -6.548 -20.796 1.00 92.69 225 ASP A C 1
ATOM 1800 O O . ASP A 1 225 ? 15.092 -5.416 -20.832 1.00 92.69 225 ASP A O 1
ATOM 1804 N N . SER A 1 226 ? 14.275 -7.203 -21.908 1.00 90.38 226 SER A N 1
ATOM 1805 C CA . SER A 1 226 ? 14.424 -6.629 -23.257 1.00 90.38 226 SER A CA 1
ATOM 1806 C C . SER A 1 226 ? 13.219 -5.786 -23.680 1.00 90.38 226 SER A C 1
ATOM 1808 O O . SER A 1 226 ? 13.306 -5.023 -24.636 1.00 90.38 226 SER A O 1
ATOM 1810 N N . TYR A 1 227 ? 12.110 -5.875 -22.944 1.00 91.38 227 TYR A N 1
ATOM 1811 C CA . TYR A 1 227 ? 10.820 -5.271 -23.282 1.00 91.38 227 TYR A CA 1
ATOM 1812 C C . TYR A 1 227 ? 10.628 -3.881 -22.650 1.00 91.38 227 TYR A C 1
ATOM 1814 O O . TYR A 1 227 ? 9.510 -3.369 -22.553 1.00 91.38 227 TYR A O 1
ATOM 1822 N N . GLY A 1 228 ? 11.715 -3.228 -22.224 1.00 88.56 228 GLY A N 1
ATOM 1823 C CA . GLY A 1 228 ? 11.672 -1.907 -21.594 1.00 88.56 228 GLY A CA 1
ATOM 1824 C C . GLY A 1 228 ? 10.962 -0.845 -22.446 1.00 88.56 228 GLY A C 1
ATOM 1825 O O . GLY A 1 228 ? 10.162 -0.080 -21.908 1.00 88.56 228 GLY A O 1
ATOM 1826 N N . ALA A 1 229 ? 11.193 -0.832 -23.764 1.00 89.12 229 ALA A N 1
ATOM 1827 C CA . ALA A 1 229 ? 10.567 0.115 -24.693 1.00 89.12 229 ALA A CA 1
ATOM 1828 C C . ALA A 1 229 ? 9.048 -0.107 -24.824 1.00 89.12 229 ALA A C 1
ATOM 1830 O O . ALA A 1 229 ? 8.271 0.826 -24.644 1.00 89.12 229 ALA A O 1
ATOM 1831 N N . GLU A 1 230 ? 8.601 -1.350 -25.017 1.00 90.62 230 GLU A N 1
ATOM 1832 C CA . GLU A 1 230 ? 7.166 -1.667 -25.097 1.00 90.62 230 GLU A CA 1
ATOM 1833 C C . GLU A 1 230 ? 6.427 -1.349 -23.789 1.00 90.62 230 GLU A C 1
ATOM 1835 O O . GLU A 1 230 ? 5.280 -0.893 -23.780 1.00 90.62 230 GLU A O 1
ATOM 1840 N N . ARG A 1 231 ? 7.079 -1.582 -22.643 1.00 90.94 231 ARG A N 1
ATOM 1841 C CA . ARG A 1 231 ? 6.527 -1.221 -21.330 1.00 90.94 231 ARG A CA 1
ATOM 1842 C C . ARG A 1 231 ? 6.405 0.292 -21.170 1.00 90.94 231 ARG A C 1
ATOM 1844 O O . ARG A 1 231 ? 5.430 0.741 -20.574 1.00 90.94 231 ARG A O 1
ATOM 1851 N N . LYS A 1 232 ? 7.366 1.066 -21.684 1.00 89.25 232 LYS A N 1
ATOM 1852 C CA . LYS A 1 232 ? 7.314 2.535 -21.705 1.00 89.25 232 LYS A CA 1
ATOM 1853 C C . LYS A 1 232 ? 6.163 3.037 -22.574 1.00 89.25 232 LYS A C 1
ATOM 1855 O O . LYS A 1 232 ? 5.384 3.856 -22.098 1.00 89.25 232 LYS A O 1
ATOM 1860 N N . GLU A 1 233 ? 6.004 2.497 -23.778 1.00 88.25 233 GLU A N 1
ATOM 1861 C CA . GLU A 1 233 ? 4.919 2.861 -24.698 1.00 88.25 233 GLU A CA 1
ATOM 1862 C C . GLU A 1 233 ? 3.537 2.607 -24.074 1.00 88.25 233 GLU A C 1
ATOM 1864 O O . GLU A 1 233 ? 2.677 3.485 -24.069 1.00 88.25 233 GLU A O 1
ATOM 1869 N N . LYS A 1 234 ? 3.347 1.464 -23.399 1.00 87.00 234 LYS A N 1
ATOM 1870 C CA . LYS A 1 234 ? 2.110 1.169 -22.645 1.00 87.00 234 LYS A CA 1
ATOM 1871 C C . LYS A 1 234 ? 1.801 2.189 -21.536 1.00 87.00 234 LYS A C 1
ATOM 1873 O O . LYS A 1 234 ? 0.651 2.285 -21.107 1.00 87.00 234 LYS A O 1
ATOM 1878 N N . LEU A 1 235 ? 2.805 2.919 -21.043 1.00 85.44 235 LEU A N 1
ATOM 1879 C CA . LEU A 1 235 ? 2.656 3.980 -20.039 1.00 85.44 235 LEU A CA 1
ATOM 1880 C C . LEU A 1 235 ? 2.501 5.380 -20.654 1.00 85.44 235 LEU A C 1
ATOM 1882 O O . LEU A 1 235 ? 2.121 6.301 -19.926 1.00 85.44 235 LEU A O 1
ATOM 1886 N N . GLN A 1 236 ? 2.767 5.551 -21.955 1.00 81.44 236 GLN A N 1
ATOM 1887 C CA . GLN A 1 236 ? 2.567 6.795 -22.706 1.00 81.44 236 GLN A CA 1
ATOM 1888 C C . GLN A 1 236 ? 1.083 7.004 -23.043 1.00 81.44 236 GLN A C 1
ATOM 1890 O O . GLN A 1 236 ? 0.673 7.112 -24.193 1.00 81.44 236 GLN A O 1
ATOM 1895 N N . ASN A 1 237 ? 0.242 7.069 -22.020 1.00 79.81 237 ASN A N 1
ATOM 1896 C CA . ASN A 1 237 ? -1.151 7.466 -22.159 1.00 79.81 237 ASN A CA 1
ATOM 1897 C C . ASN A 1 237 ? -1.444 8.647 -21.224 1.00 79.81 237 ASN A C 1
ATOM 1899 O O . ASN A 1 237 ? -0.777 8.847 -20.205 1.00 79.81 237 ASN A O 1
ATOM 1903 N N . GLU A 1 238 ? -2.454 9.451 -21.555 1.00 73.25 238 GLU A N 1
ATOM 1904 C CA . GLU A 1 238 ? -2.763 10.686 -20.816 1.00 73.25 238 GLU A CA 1
ATOM 1905 C C . GLU A 1 238 ? -3.100 10.433 -19.334 1.00 73.25 238 GLU A C 1
ATOM 1907 O O . GLU A 1 238 ? -2.903 11.299 -18.476 1.00 73.25 238 GLU A O 1
ATOM 1912 N N . MET A 1 239 ? -3.581 9.228 -19.013 1.00 78.88 239 MET A N 1
ATOM 1913 C CA . MET A 1 239 ? -4.196 8.928 -17.723 1.00 78.88 239 MET A CA 1
ATOM 1914 C C . MET A 1 239 ? -3.330 8.088 -16.779 1.00 78.88 239 MET A C 1
ATOM 1916 O O . MET A 1 239 ? -3.310 8.361 -15.577 1.00 78.88 239 MET A O 1
ATOM 1920 N N . SER A 1 240 ? -2.566 7.109 -17.269 1.00 80.12 240 SER A N 1
ATOM 1921 C CA . SER A 1 240 ? -1.854 6.165 -16.398 1.00 80.12 240 SER A CA 1
ATOM 1922 C C . SER A 1 240 ? -0.624 6.761 -15.725 1.00 80.12 240 SER A C 1
ATOM 1924 O O . SER A 1 240 ? -0.412 6.490 -14.542 1.00 80.12 240 SER A O 1
ATOM 1926 N N . LEU A 1 241 ? 0.169 7.584 -16.421 1.00 84.88 241 LEU A N 1
ATOM 1927 C CA . LEU A 1 241 ? 1.379 8.203 -15.856 1.00 84.88 241 LEU A CA 1
ATOM 1928 C C . LEU A 1 241 ? 1.212 9.704 -15.577 1.00 84.88 241 LEU A C 1
ATOM 1930 O O . LEU A 1 241 ? 1.607 10.199 -14.510 1.00 84.88 241 LEU A O 1
ATOM 1934 N N . TYR A 1 242 ? 0.648 10.455 -16.527 1.00 84.25 242 TYR A N 1
ATOM 1935 C CA . TYR A 1 242 ? 0.665 11.921 -16.473 1.00 84.25 242 TYR A CA 1
ATOM 1936 C C . TYR A 1 242 ? -0.260 12.514 -15.402 1.00 84.25 242 TYR A C 1
ATOM 1938 O O . TYR A 1 242 ? 0.026 13.603 -14.904 1.00 84.25 242 TYR A O 1
ATOM 1946 N N . ARG A 1 243 ? -1.248 11.758 -14.900 1.00 85.88 243 ARG A N 1
ATOM 1947 C CA . ARG A 1 243 ? -2.094 12.148 -13.750 1.00 85.88 243 ARG A CA 1
ATOM 1948 C C . ARG A 1 243 ? -1.372 12.181 -12.402 1.00 85.88 243 ARG A C 1
ATOM 1950 O O . ARG A 1 243 ? -1.945 12.590 -11.387 1.00 85.88 243 ARG A O 1
ATOM 1957 N N . CYS A 1 244 ? -0.093 11.810 -12.355 1.00 87.06 244 CYS A N 1
ATOM 1958 C CA . CYS A 1 244 ? 0.737 12.082 -11.189 1.00 87.06 244 CYS A CA 1
ATOM 1959 C C . CYS A 1 244 ? 1.093 13.580 -11.102 1.00 87.06 244 CYS A C 1
ATOM 1961 O O . CYS A 1 244 ? 2.106 14.018 -11.655 1.00 87.06 244 CYS A O 1
ATOM 1963 N N . HIS A 1 245 ? 0.312 14.329 -10.316 1.00 86.00 245 HIS A N 1
ATOM 1964 C CA . HIS A 1 245 ? 0.503 15.754 -9.992 1.00 86.00 245 HIS A CA 1
ATOM 1965 C C . HIS A 1 245 ? 1.561 16.030 -8.907 1.00 86.00 245 HIS A C 1
ATOM 1967 O O . HIS A 1 245 ? 1.486 17.036 -8.207 1.00 86.00 245 HIS A O 1
ATOM 1973 N N . THR A 1 246 ? 2.517 15.117 -8.701 1.00 85.69 246 THR A N 1
ATOM 1974 C CA . THR A 1 246 ? 3.642 15.311 -7.761 1.00 85.69 246 THR A CA 1
ATOM 1975 C C . THR A 1 246 ? 3.209 15.787 -6.362 1.00 85.69 246 THR A C 1
ATOM 1977 O O . THR A 1 246 ? 3.789 16.696 -5.789 1.00 85.69 246 THR A O 1
ATOM 1980 N N . ILE A 1 247 ? 2.167 15.161 -5.800 1.00 85.00 247 ILE A N 1
ATOM 1981 C CA . ILE A 1 247 ? 1.620 15.494 -4.465 1.00 85.00 247 ILE A CA 1
ATOM 1982 C C . ILE A 1 247 ? 2.541 14.982 -3.335 1.00 85.00 247 ILE A C 1
ATOM 1984 O O . ILE A 1 247 ? 2.470 15.440 -2.202 1.00 85.00 247 ILE A O 1
ATOM 1988 N N . PHE A 1 248 ? 3.409 14.007 -3.630 1.00 85.00 248 PHE A N 1
ATOM 1989 C CA . PHE A 1 248 ? 4.390 13.397 -2.714 1.00 85.00 248 PHE A CA 1
ATOM 1990 C C . PHE A 1 248 ? 3.841 12.685 -1.465 1.00 85.00 248 PHE A C 1
ATOM 1992 O O . PHE A 1 248 ? 4.618 12.070 -0.736 1.00 85.00 248 PHE A O 1
ATOM 1999 N N . ASN A 1 249 ? 2.520 12.609 -1.279 1.00 85.31 249 ASN A N 1
ATOM 2000 C CA . ASN A 1 249 ? 1.898 11.796 -0.225 1.00 85.31 249 ASN A CA 1
ATOM 2001 C C . ASN A 1 249 ? 2.236 10.302 -0.296 1.00 85.31 249 ASN A C 1
ATOM 2003 O O . ASN A 1 249 ? 1.967 9.589 0.661 1.00 85.31 249 ASN A O 1
ATOM 2007 N N . CYS A 1 250 ? 2.762 9.790 -1.408 1.00 83.44 250 CYS A N 1
ATOM 2008 C CA . CYS A 1 250 ? 3.152 8.388 -1.584 1.00 83.44 250 CYS A CA 1
ATOM 2009 C C . CYS A 1 250 ? 4.550 8.056 -1.031 1.00 83.44 250 CYS A C 1
ATOM 2011 O O . CYS A 1 250 ? 4.917 6.881 -0.970 1.00 83.44 250 CYS A O 1
ATOM 2013 N N . THR A 1 251 ? 5.337 9.073 -0.674 1.00 80.69 251 THR A N 1
ATOM 2014 C CA . THR A 1 251 ? 6.740 8.933 -0.275 1.00 80.69 251 THR A CA 1
ATOM 2015 C C . THR A 1 251 ? 6.899 9.132 1.234 1.00 80.69 251 THR A C 1
ATOM 2017 O O . THR A 1 251 ? 6.115 9.811 1.885 1.00 80.69 251 THR A O 1
ATOM 2020 N N . SER A 1 252 ? 7.918 8.494 1.813 1.00 59.09 252 SER A N 1
ATOM 2021 C CA . SER A 1 252 ? 8.189 8.503 3.259 1.00 59.09 252 SER A CA 1
ATOM 2022 C C . SER A 1 252 ? 8.920 9.753 3.785 1.00 59.09 252 SER A C 1
ATOM 2024 O O . SER A 1 252 ? 8.924 9.994 4.994 1.00 59.09 252 SER A O 1
ATOM 2026 N N . ARG A 1 253 ? 9.567 10.534 2.907 1.00 36.91 253 ARG A N 1
ATOM 2027 C CA . ARG A 1 253 ? 10.403 11.692 3.254 1.00 36.91 253 ARG A CA 1
ATOM 2028 C C . ARG A 1 253 ? 10.045 12.920 2.419 1.00 36.91 253 ARG A C 1
ATOM 2030 O O . ARG A 1 253 ? 10.177 12.858 1.198 1.00 36.91 253 ARG A O 1
ATOM 2037 N N . PRO A 1 254 ? 9.755 14.059 3.058 1.00 41.94 254 PRO A N 1
ATOM 2038 C CA . PRO A 1 254 ? 9.969 15.359 2.448 1.00 41.94 254 PRO A CA 1
ATOM 2039 C C . PRO A 1 254 ? 11.247 16.016 3.033 1.00 41.94 254 PRO A C 1
ATOM 2041 O O . PRO A 1 254 ? 11.569 15.812 4.202 1.00 41.94 254 PRO A O 1
ATOM 2044 N N . HIS A 1 255 ? 11.950 16.818 2.216 1.00 33.75 255 HIS A N 1
ATOM 2045 C CA . HIS A 1 255 ? 12.979 17.824 2.586 1.00 33.75 255 HIS A CA 1
ATOM 2046 C C . HIS A 1 255 ? 14.480 17.470 2.714 1.00 33.75 255 HIS A C 1
ATOM 2048 O O . HIS A 1 255 ? 15.105 17.794 3.716 1.00 33.75 255 HIS A O 1
ATOM 2054 N N . SER A 1 256 ? 15.137 17.021 1.640 1.00 28.58 256 SER A N 1
ATOM 2055 C CA . SER A 1 256 ? 16.531 17.485 1.413 1.00 28.58 256 SER A CA 1
ATOM 2056 C C . SER A 1 256 ? 16.923 17.647 -0.057 1.00 28.58 256 SER A C 1
ATOM 2058 O O . SER A 1 256 ? 17.793 18.450 -0.364 1.00 28.58 256 SER A O 1
ATOM 2060 N N . SER A 1 257 ? 16.229 16.988 -0.985 1.00 33.16 257 SER A N 1
ATOM 2061 C CA . SER A 1 257 ? 16.451 17.141 -2.432 1.00 33.16 257 SER A CA 1
ATOM 2062 C C . SER A 1 257 ? 15.434 18.050 -3.139 1.00 33.16 257 SER A C 1
ATOM 2064 O O . SER A 1 257 ? 15.565 18.303 -4.334 1.00 33.16 257 SER A O 1
ATOM 2066 N N . LEU A 1 258 ? 14.433 18.580 -2.420 1.00 41.31 258 LEU A N 1
ATOM 2067 C CA . LEU A 1 258 ? 13.382 19.421 -3.009 1.00 41.31 258 LEU A CA 1
ATOM 2068 C C . LEU A 1 258 ? 13.924 20.722 -3.613 1.00 41.31 258 LEU A C 1
ATOM 2070 O O . LEU A 1 258 ? 13.379 21.157 -4.618 1.00 41.31 258 LEU A O 1
ATOM 2074 N N . LEU A 1 259 ? 15.011 21.303 -3.086 1.00 41.38 259 LEU A N 1
ATOM 2075 C CA . LEU A 1 259 ? 15.583 22.521 -3.675 1.00 41.38 259 LEU A CA 1
ATOM 2076 C C . LEU A 1 259 ? 16.154 22.264 -5.079 1.00 41.38 259 LEU A C 1
ATOM 2078 O O . LEU A 1 259 ? 15.939 23.068 -5.979 1.00 41.38 259 LEU A O 1
ATOM 2082 N N . SER A 1 260 ? 16.807 21.118 -5.295 1.00 39.16 260 SER A N 1
ATOM 2083 C CA . SER A 1 260 ? 17.326 20.744 -6.616 1.00 39.16 260 SER A CA 1
ATOM 2084 C C . SER A 1 260 ? 16.217 20.331 -7.583 1.00 39.16 260 SER A C 1
ATOM 2086 O O . SER A 1 260 ? 16.292 20.673 -8.757 1.00 39.16 260 SER A O 1
ATOM 2088 N N . PHE A 1 261 ? 15.168 19.644 -7.112 1.00 40.31 261 PHE A N 1
ATOM 2089 C CA . PHE A 1 261 ? 14.068 19.193 -7.977 1.00 40.31 261 PHE A CA 1
ATOM 2090 C C . PHE A 1 261 ? 13.086 20.311 -8.362 1.00 40.31 261 PHE A C 1
ATOM 2092 O O . PHE A 1 261 ? 12.653 20.346 -9.513 1.00 40.31 261 PHE A O 1
ATOM 2099 N N . PHE A 1 262 ? 12.761 21.243 -7.454 1.00 34.12 262 PHE A N 1
ATOM 2100 C CA . PHE A 1 262 ? 11.935 22.409 -7.798 1.00 34.12 262 PHE A CA 1
ATOM 2101 C C . PHE A 1 262 ? 12.658 23.319 -8.794 1.00 34.12 262 PHE A C 1
ATOM 2103 O O . PHE A 1 262 ? 12.032 23.758 -9.753 1.00 34.12 262 PHE A O 1
ATOM 2110 N N . LEU A 1 263 ? 13.975 23.533 -8.636 1.00 39.44 263 LEU A N 1
ATOM 2111 C CA . LEU A 1 263 ? 14.771 24.255 -9.636 1.00 39.44 263 LEU A CA 1
ATOM 2112 C C . LEU A 1 263 ? 14.751 23.549 -10.997 1.00 39.44 263 LEU A C 1
ATOM 2114 O O . LEU A 1 263 ? 14.608 24.216 -12.015 1.00 39.44 263 LEU A O 1
ATOM 2118 N N . PHE A 1 264 ? 14.850 22.216 -11.029 1.00 42.41 264 PHE A N 1
ATOM 2119 C CA . PHE A 1 264 ? 14.870 21.453 -12.281 1.00 42.41 264 PHE A CA 1
ATOM 2120 C C . PHE A 1 264 ? 13.530 21.496 -13.032 1.00 42.41 264 PHE A C 1
ATOM 2122 O O . PHE A 1 264 ? 13.509 21.628 -14.253 1.00 42.41 264 PHE A O 1
ATOM 2129 N N . HIS A 1 265 ? 12.399 21.432 -12.320 1.00 39.12 265 HIS A N 1
ATOM 2130 C CA . HIS A 1 265 ? 11.075 21.566 -12.941 1.00 39.12 265 HIS A CA 1
ATOM 2131 C C . HIS A 1 265 ? 10.770 23.006 -13.375 1.00 39.12 265 HIS A C 1
ATOM 2133 O O . HIS A 1 265 ? 10.180 23.205 -14.438 1.00 39.12 265 HIS A O 1
ATOM 2139 N N . LEU A 1 266 ? 11.227 24.008 -12.612 1.00 42.72 266 LEU A N 1
ATOM 2140 C CA . LEU A 1 266 ? 11.146 25.408 -13.032 1.00 42.72 266 LEU A CA 1
ATOM 2141 C C . LEU A 1 266 ? 11.992 25.650 -14.292 1.00 42.72 266 LEU A C 1
ATOM 2143 O O . LEU A 1 266 ? 11.525 26.308 -15.213 1.00 42.72 266 LEU A O 1
ATOM 2147 N N . LEU A 1 267 ? 13.196 25.069 -14.368 1.00 44.72 267 LEU A N 1
ATOM 2148 C CA . LEU A 1 267 ? 14.082 25.144 -15.536 1.00 44.72 267 LEU A CA 1
ATOM 2149 C C . LEU A 1 267 ? 13.482 24.466 -16.773 1.00 44.72 267 LEU A C 1
ATOM 2151 O O . LEU A 1 267 ? 13.595 25.016 -17.865 1.00 44.72 267 LEU A O 1
ATOM 2155 N N . LEU A 1 268 ? 12.793 23.331 -16.627 1.00 43.25 268 LEU A N 1
ATOM 2156 C CA . LEU A 1 268 ? 12.085 22.676 -17.737 1.00 43.25 268 LEU A CA 1
ATOM 2157 C C . LEU A 1 268 ? 10.897 23.512 -18.241 1.00 43.25 268 LEU A C 1
ATOM 2159 O O . LEU A 1 268 ? 10.743 23.675 -19.451 1.00 43.25 268 LEU A O 1
ATOM 2163 N N . CYS A 1 269 ? 10.114 24.122 -17.340 1.00 41.12 269 CYS A N 1
ATOM 2164 C CA . CYS A 1 269 ? 9.063 25.070 -17.733 1.00 41.12 269 CYS A CA 1
ATOM 2165 C C . CYS A 1 269 ? 9.643 26.323 -18.411 1.00 41.12 269 CYS A C 1
ATOM 2167 O O . CYS A 1 269 ? 9.111 26.775 -19.423 1.00 41.12 269 CYS A O 1
ATOM 2169 N N . PHE A 1 270 ? 10.761 26.861 -17.909 1.00 39.19 270 PHE A N 1
ATOM 2170 C CA . PHE A 1 270 ? 11.442 28.003 -18.525 1.00 39.19 270 PHE A CA 1
ATOM 2171 C C . PHE A 1 270 ? 12.043 27.662 -19.894 1.00 39.19 270 PHE A C 1
ATOM 2173 O O . PHE A 1 270 ? 11.985 28.492 -20.794 1.00 39.19 270 PHE A O 1
ATOM 2180 N N . SER A 1 271 ? 12.558 26.446 -20.087 1.00 42.25 271 SER A N 1
ATOM 2181 C CA . SER A 1 271 ? 13.132 25.993 -21.365 1.00 42.25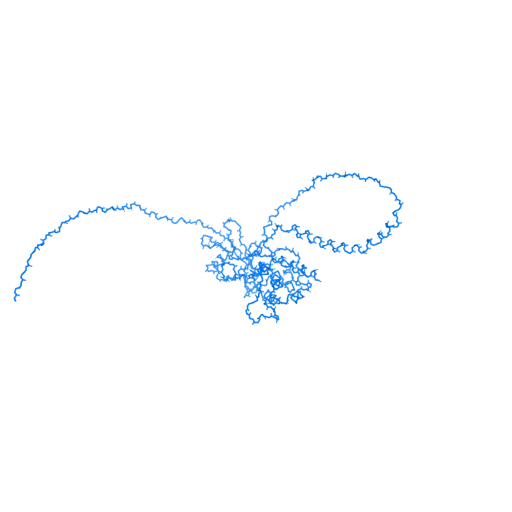 271 SER A CA 1
ATOM 2182 C C . SER A 1 271 ? 12.062 25.831 -22.456 1.00 42.25 271 SER A C 1
ATOM 2184 O O . SER A 1 271 ? 12.289 26.187 -23.614 1.00 42.25 271 SER A O 1
ATOM 2186 N N . PHE A 1 272 ? 10.859 25.377 -22.088 1.00 41.16 272 PHE A N 1
ATOM 2187 C CA . PHE A 1 272 ? 9.712 25.313 -23.001 1.00 41.16 272 PHE A CA 1
ATOM 2188 C C . PHE A 1 272 ? 9.172 26.704 -23.381 1.00 41.16 272 PHE A C 1
ATOM 2190 O O . PHE A 1 272 ? 8.826 26.937 -24.539 1.00 41.16 272 PHE A O 1
ATOM 2197 N N . ILE A 1 273 ? 9.160 27.657 -22.442 1.00 47.84 273 ILE A N 1
ATOM 2198 C CA . ILE A 1 273 ? 8.728 29.039 -22.716 1.00 47.84 273 ILE A CA 1
ATOM 2199 C C . ILE A 1 273 ? 9.778 29.789 -23.552 1.00 47.84 273 ILE A C 1
ATOM 2201 O O . ILE A 1 273 ? 9.423 30.497 -24.495 1.00 47.84 273 ILE A O 1
ATOM 2205 N N . LEU A 1 274 ? 11.071 29.603 -23.265 1.00 43.53 274 LEU A N 1
ATOM 2206 C CA . LEU A 1 274 ? 12.160 30.251 -24.002 1.00 43.53 274 LEU A CA 1
ATOM 2207 C C . LEU A 1 274 ? 12.269 29.750 -25.445 1.00 43.53 274 LEU A C 1
ATOM 2209 O O . LEU A 1 274 ? 12.465 30.575 -26.329 1.00 43.53 274 LEU A O 1
ATOM 2213 N N . SER A 1 275 ? 12.076 28.455 -25.716 1.00 44.97 275 SER A N 1
ATOM 2214 C CA . SER A 1 275 ? 12.112 27.933 -27.096 1.00 44.97 275 SER A CA 1
ATOM 2215 C C . SER A 1 275 ? 10.966 28.465 -27.969 1.00 44.97 275 SER A C 1
ATOM 2217 O O . SER A 1 275 ? 11.188 28.800 -29.132 1.00 44.97 275 SER A O 1
ATOM 2219 N N . SER A 1 276 ? 9.770 28.651 -27.395 1.00 45.00 276 SER A N 1
ATOM 2220 C CA . SER A 1 276 ? 8.617 29.219 -28.112 1.00 45.00 276 SER A CA 1
ATOM 2221 C C . SER A 1 276 ? 8.722 30.739 -28.326 1.00 45.00 276 SER A C 1
ATOM 2223 O O . SER A 1 276 ? 8.254 31.256 -29.342 1.00 45.00 276 SER A O 1
ATOM 2225 N N . PHE A 1 277 ? 9.381 31.469 -27.416 1.00 40.50 277 PHE A N 1
ATOM 2226 C CA . PHE A 1 277 ? 9.603 32.916 -27.557 1.00 40.50 277 PHE A CA 1
ATOM 2227 C C . PHE A 1 277 ? 10.798 33.275 -28.456 1.00 40.50 277 PHE A C 1
ATOM 2229 O O . PHE A 1 277 ? 10.739 34.285 -29.163 1.00 40.50 277 PHE A O 1
ATOM 2236 N N . TYR A 1 278 ? 11.863 32.462 -28.480 1.00 42.09 278 TYR A N 1
ATOM 2237 C CA . TYR A 1 278 ? 13.059 32.749 -29.285 1.00 42.09 278 TYR A CA 1
ATOM 2238 C C . TYR A 1 278 ? 12.780 32.678 -30.793 1.00 42.09 278 TYR A C 1
ATOM 2240 O O . TYR A 1 278 ? 13.277 33.516 -31.546 1.00 42.09 278 TYR A O 1
ATOM 2248 N N . LEU A 1 279 ? 11.937 31.734 -31.234 1.00 46.38 279 LEU A N 1
ATOM 2249 C CA . LEU A 1 279 ? 11.583 31.606 -32.652 1.00 46.38 279 LEU A CA 1
ATOM 2250 C C . LEU A 1 279 ? 10.622 32.701 -33.143 1.00 46.38 279 LEU A C 1
ATOM 2252 O O . LEU A 1 279 ? 10.713 33.094 -34.302 1.00 46.38 279 LEU A O 1
ATOM 2256 N N . SER A 1 280 ? 9.734 33.214 -32.284 1.00 47.38 280 SER A N 1
ATOM 2257 C CA . SER A 1 280 ? 8.682 34.152 -32.716 1.00 47.38 280 SER A CA 1
ATOM 2258 C C . SER A 1 280 ? 9.058 35.633 -32.584 1.00 47.38 280 SER A C 1
ATOM 2260 O O . SER A 1 280 ? 8.511 36.454 -33.315 1.00 47.38 280 SER A O 1
ATOM 2262 N N . PHE A 1 281 ? 9.986 35.998 -31.686 1.00 45.12 281 PHE A N 1
ATOM 2263 C CA . PHE A 1 281 ? 10.284 37.412 -31.393 1.00 45.12 281 PHE A CA 1
ATOM 2264 C C . PHE A 1 281 ? 11.744 37.843 -31.594 1.00 45.12 281 PHE A C 1
ATOM 2266 O O . PHE A 1 281 ? 11.983 39.032 -31.798 1.00 45.12 281 PHE A O 1
ATOM 2273 N N . TYR A 1 282 ? 12.729 36.935 -31.569 1.00 40.91 282 TYR A N 1
ATOM 2274 C CA . TYR A 1 282 ? 14.148 37.331 -31.609 1.00 40.91 282 TYR A CA 1
ATOM 2275 C C . TYR A 1 282 ? 14.734 37.451 -33.023 1.00 40.91 282 TYR A C 1
ATOM 2277 O O . TYR A 1 282 ? 15.582 38.316 -33.256 1.00 40.91 282 TYR A O 1
ATOM 2285 N N . LEU A 1 283 ? 14.253 36.655 -33.985 1.00 43.91 283 LEU A N 1
ATOM 2286 C CA . LEU A 1 283 ? 14.713 36.735 -35.379 1.00 43.91 283 LEU A CA 1
ATOM 2287 C C . LEU A 1 283 ? 14.469 38.115 -36.039 1.00 43.91 283 LEU A C 1
ATOM 2289 O O . LEU A 1 283 ? 15.381 38.594 -36.709 1.00 43.91 283 LEU A O 1
ATOM 2293 N N . PRO A 1 284 ? 13.328 38.810 -35.822 1.00 45.97 284 PRO A N 1
ATOM 2294 C CA . PRO A 1 284 ? 13.082 40.124 -36.432 1.00 45.97 284 PRO A CA 1
ATOM 2295 C C . PRO A 1 284 ? 13.889 41.272 -35.802 1.00 45.97 284 PRO A C 1
ATOM 2297 O O . PRO A 1 284 ? 14.229 42.246 -36.477 1.00 45.97 284 PRO A O 1
ATOM 2300 N N . ILE A 1 285 ? 14.210 41.175 -34.506 1.00 47.56 285 ILE A N 1
ATOM 2301 C CA . ILE A 1 285 ? 14.898 42.238 -33.754 1.00 47.56 285 ILE A CA 1
ATOM 2302 C C . ILE A 1 285 ? 16.402 42.230 -34.057 1.00 47.56 285 ILE A C 1
ATOM 2304 O O . ILE A 1 285 ? 17.012 43.291 -34.198 1.00 47.56 285 ILE A O 1
ATOM 2308 N N . HIS A 1 286 ? 17.001 41.050 -34.243 1.00 46.28 286 HIS A N 1
ATOM 2309 C CA . HIS A 1 286 ? 18.431 40.936 -34.537 1.00 46.28 286 HIS A CA 1
ATOM 2310 C C . HIS A 1 286 ? 18.792 41.480 -35.935 1.00 46.28 286 HIS A C 1
ATOM 2312 O O . HIS A 1 286 ? 19.845 42.096 -36.105 1.00 46.28 286 HIS A O 1
ATOM 2318 N N . THR A 1 287 ? 17.889 41.344 -36.915 1.00 48.25 287 THR A N 1
ATOM 2319 C CA . THR A 1 287 ? 18.023 41.962 -38.248 1.00 48.25 287 THR A CA 1
ATOM 2320 C C . THR A 1 287 ? 17.813 43.478 -38.239 1.00 48.25 287 THR A C 1
ATOM 2322 O O . THR A 1 287 ? 18.382 44.181 -39.070 1.00 48.25 287 THR A O 1
ATOM 2325 N N . TRP A 1 288 ? 17.039 44.010 -37.288 1.00 43.75 288 TRP A N 1
ATOM 2326 C CA . TRP A 1 288 ? 16.834 45.455 -37.144 1.00 43.75 288 TRP A CA 1
ATOM 2327 C C . TRP A 1 288 ? 18.024 46.143 -36.451 1.00 43.75 288 TRP A C 1
ATOM 2329 O O . TRP A 1 288 ? 18.482 47.195 -36.897 1.00 43.75 288 TRP A O 1
ATOM 2339 N N . ILE A 1 289 ? 18.595 45.509 -35.418 1.00 49.66 289 ILE A N 1
ATOM 2340 C CA . ILE A 1 289 ? 19.755 46.034 -34.675 1.00 49.66 289 ILE A CA 1
ATOM 2341 C C . ILE A 1 289 ? 21.024 46.062 -35.546 1.00 49.66 289 ILE A C 1
ATOM 2343 O O . ILE A 1 289 ? 21.790 47.023 -35.467 1.00 49.66 289 ILE A O 1
ATOM 2347 N N . GLN A 1 290 ? 21.229 45.079 -36.432 1.00 47.62 290 GLN A N 1
ATOM 2348 C CA . GLN A 1 290 ? 22.376 45.092 -37.354 1.00 47.62 290 GLN A CA 1
ATOM 2349 C C . GLN A 1 290 ? 22.304 46.211 -38.408 1.00 47.62 290 GLN A C 1
ATOM 2351 O O . GLN A 1 290 ? 23.347 46.700 -38.836 1.00 47.62 290 GLN A O 1
ATOM 2356 N N . ASN A 1 291 ? 21.104 46.679 -38.772 1.00 43.56 291 ASN A N 1
ATOM 2357 C CA . ASN A 1 291 ? 20.929 47.754 -39.754 1.00 43.56 291 ASN A CA 1
ATOM 2358 C C . ASN A 1 291 ? 21.025 49.174 -39.159 1.00 43.56 291 ASN A C 1
ATOM 2360 O O . ASN A 1 291 ? 21.229 50.126 -39.911 1.00 43.56 291 ASN A O 1
ATOM 2364 N N . HIS A 1 292 ? 20.928 49.340 -37.832 1.00 44.22 292 HIS A N 1
ATOM 2365 C CA . HIS A 1 292 ? 20.889 50.663 -37.182 1.00 44.22 292 HIS A CA 1
ATOM 2366 C C . HIS A 1 292 ? 22.060 50.980 -36.232 1.00 44.22 292 HIS A C 1
ATOM 2368 O O . HIS A 1 292 ? 22.109 52.071 -35.662 1.00 44.22 292 HIS A O 1
ATOM 2374 N N . ALA A 1 293 ? 23.062 50.105 -36.112 1.00 37.84 293 ALA A N 1
ATOM 2375 C CA . ALA A 1 293 ? 24.237 50.310 -35.256 1.00 37.84 293 ALA A CA 1
ATOM 2376 C C . ALA A 1 293 ? 25.291 51.280 -35.845 1.00 37.84 293 ALA A C 1
ATOM 2378 O O . ALA A 1 293 ? 26.471 50.944 -35.943 1.00 37.84 293 ALA A O 1
ATOM 2379 N N . ARG A 1 294 ? 24.888 52.494 -36.254 1.00 39.81 294 ARG A N 1
ATOM 2380 C CA . ARG A 1 294 ? 25.828 53.551 -36.689 1.00 39.81 294 ARG A CA 1
ATOM 2381 C C . ARG A 1 294 ? 25.707 54.879 -35.935 1.00 39.81 294 ARG A C 1
ATOM 2383 O O . ARG A 1 294 ? 26.412 55.822 -36.272 1.00 39.81 294 ARG A O 1
ATOM 2390 N N . TYR A 1 295 ? 24.884 54.963 -34.893 1.00 36.47 295 TYR A N 1
ATOM 2391 C CA . TYR A 1 295 ? 24.786 56.179 -34.089 1.00 36.47 295 TYR A CA 1
ATOM 2392 C C . TYR A 1 295 ? 24.741 55.862 -32.590 1.00 36.47 295 TYR A C 1
ATOM 2394 O O . TYR A 1 295 ? 23.812 55.218 -32.119 1.00 36.47 295 TYR A O 1
ATOM 2402 N N . TYR A 1 296 ? 25.754 56.386 -31.892 1.00 29.69 296 TYR A N 1
ATOM 2403 C CA . TYR A 1 296 ? 25.848 56.777 -30.476 1.00 29.69 296 TYR A CA 1
ATOM 2404 C C . TYR A 1 296 ? 26.955 56.120 -29.625 1.00 29.69 296 TYR A C 1
ATOM 2406 O O . TYR A 1 296 ? 27.169 54.911 -29.700 1.00 29.69 296 TYR A O 1
ATOM 2414 N N . PRO A 1 297 ? 27.697 56.941 -28.844 1.00 32.59 297 PRO A N 1
ATOM 2415 C CA . PRO A 1 297 ? 28.950 56.561 -28.216 1.00 32.59 297 PRO A CA 1
ATOM 2416 C C . PRO A 1 297 ? 28.762 55.989 -26.807 1.00 32.59 297 PRO A C 1
ATOM 2418 O O . PRO A 1 297 ? 27.789 56.245 -26.103 1.00 32.59 297 PRO A O 1
ATOM 2421 N N . SER A 1 298 ? 29.766 55.220 -26.413 1.00 40.88 298 SER A N 1
ATOM 2422 C CA . SER A 1 298 ? 29.939 54.513 -25.152 1.00 40.88 298 SER A CA 1
ATOM 2423 C C . SER A 1 298 ? 30.264 55.437 -23.974 1.00 40.88 298 SER A C 1
ATOM 2425 O O . SER A 1 298 ? 31.380 55.946 -23.912 1.00 40.88 298 SER A O 1
ATOM 2427 N N . THR A 1 299 ? 29.359 55.554 -22.999 1.00 32.12 299 THR A N 1
ATOM 2428 C CA . THR A 1 299 ? 29.663 55.967 -21.615 1.00 32.12 299 THR A CA 1
ATOM 2429 C C . THR A 1 299 ? 28.542 55.548 -20.650 1.00 32.12 299 THR A C 1
ATOM 2431 O O . THR A 1 299 ? 27.386 55.448 -21.042 1.00 32.12 299 THR A O 1
ATOM 2434 N N . CYS A 1 300 ? 28.921 55.348 -19.377 1.00 28.12 300 CYS A N 1
ATOM 2435 C CA . CYS A 1 300 ? 28.093 55.128 -18.174 1.00 28.12 300 CYS A CA 1
ATOM 2436 C C . CYS A 1 300 ? 27.843 53.669 -17.738 1.00 28.12 300 CYS A C 1
ATOM 2438 O O . CYS A 1 300 ? 26.744 53.134 -17.838 1.00 28.12 300 CYS A O 1
ATOM 2440 N N . LEU A 1 301 ? 28.868 53.073 -17.116 1.00 32.22 301 LEU A N 1
ATOM 2441 C CA . LEU A 1 301 ? 28.721 52.032 -16.093 1.00 32.22 301 LEU A CA 1
ATOM 2442 C C . LEU A 1 301 ? 28.903 52.675 -14.708 1.00 32.22 301 LEU A C 1
ATOM 2444 O O . LEU A 1 301 ? 29.983 53.178 -14.403 1.00 32.22 301 LEU A O 1
ATOM 2448 N N . THR A 1 302 ? 27.876 52.619 -13.861 1.00 30.06 302 THR A N 1
ATOM 2449 C CA . THR A 1 302 ? 27.982 52.784 -12.400 1.00 30.06 302 THR A CA 1
ATOM 2450 C C . THR A 1 302 ? 27.158 51.686 -11.708 1.00 30.06 302 THR A C 1
ATOM 2452 O O . THR A 1 302 ? 26.105 51.306 -12.223 1.00 30.06 302 THR A O 1
ATOM 2455 N N . PRO A 1 303 ? 27.613 51.120 -10.570 1.00 33.59 303 PRO A N 1
ATOM 2456 C CA . PRO A 1 303 ? 26.912 50.029 -9.897 1.00 33.59 303 PRO A CA 1
ATOM 2457 C C . PRO A 1 303 ? 25.901 50.560 -8.865 1.00 33.59 303 PRO A C 1
ATOM 2459 O O . PRO A 1 303 ? 26.218 51.449 -8.075 1.00 33.59 303 PRO A O 1
ATOM 2462 N N . ALA A 1 304 ? 24.695 49.986 -8.843 1.00 30.00 304 ALA A N 1
ATOM 2463 C CA . ALA A 1 304 ? 23.647 50.278 -7.859 1.00 30.00 304 ALA A CA 1
ATOM 2464 C C . ALA A 1 304 ? 23.644 49.253 -6.692 1.00 30.00 304 ALA A C 1
ATOM 2466 O O . ALA A 1 304 ? 24.148 48.138 -6.855 1.00 30.00 304 ALA A O 1
ATOM 2467 N N . PRO A 1 305 ? 23.126 49.619 -5.500 1.00 30.23 305 PRO A N 1
ATOM 2468 C CA . PRO A 1 305 ? 23.522 49.029 -4.222 1.00 30.23 305 PRO A CA 1
ATOM 2469 C C . PRO A 1 305 ? 22.679 47.827 -3.762 1.00 30.23 305 PRO A C 1
ATOM 2471 O O . PRO A 1 305 ? 21.567 47.571 -4.218 1.00 30.23 305 PRO A O 1
ATOM 2474 N N . ARG A 1 306 ? 23.247 47.109 -2.786 1.00 32.59 306 ARG A N 1
ATOM 2475 C CA . ARG A 1 306 ? 22.683 45.970 -2.046 1.00 32.59 306 ARG A CA 1
ATOM 2476 C C . ARG A 1 306 ? 21.419 46.383 -1.270 1.00 32.59 306 ARG A C 1
ATOM 2478 O O . ARG A 1 306 ? 21.507 47.219 -0.377 1.00 32.59 306 ARG A O 1
ATOM 2485 N N . LEU A 1 307 ? 20.276 45.756 -1.561 1.00 29.52 307 LEU A N 1
ATOM 2486 C CA . LEU A 1 307 ? 19.039 45.889 -0.781 1.00 29.52 307 LEU A CA 1
ATOM 2487 C C . LEU A 1 307 ? 18.970 44.815 0.312 1.00 29.52 307 LEU A C 1
ATOM 2489 O O . LEU A 1 307 ? 18.936 43.614 0.049 1.00 29.52 307 LEU A O 1
ATOM 2493 N N . SER A 1 308 ? 18.968 45.293 1.551 1.00 26.56 308 SER A N 1
ATOM 2494 C CA . SER A 1 308 ? 18.751 44.564 2.793 1.00 26.56 308 SER A CA 1
ATOM 2495 C C . SER A 1 308 ? 17.270 44.233 3.015 1.00 26.56 308 SER A C 1
ATOM 2497 O O . SER A 1 308 ? 16.416 45.111 2.942 1.00 26.56 308 SER A O 1
ATOM 2499 N N . SER A 1 309 ? 17.013 42.964 3.334 1.00 33.19 309 SER A N 1
ATOM 2500 C CA . SER A 1 309 ? 15.983 42.439 4.247 1.00 33.19 309 SER A CA 1
ATOM 2501 C C . SER A 1 309 ? 14.716 43.276 4.498 1.00 33.19 309 SER A C 1
ATOM 2503 O O . SER A 1 309 ? 14.673 44.094 5.415 1.00 33.19 309 SER A O 1
ATOM 2505 N N . LEU A 1 310 ? 13.630 42.917 3.814 1.00 27.98 310 LEU A N 1
ATOM 2506 C CA . LEU A 1 310 ? 12.266 43.038 4.334 1.00 27.98 310 LEU A CA 1
ATOM 2507 C C . LEU A 1 310 ? 11.463 41.815 3.882 1.00 27.98 310 LEU A C 1
ATOM 2509 O O . LEU A 1 310 ? 11.154 41.664 2.705 1.00 27.98 310 LEU A O 1
ATOM 2513 N N . SER A 1 311 ? 11.136 40.925 4.819 1.00 26.95 311 SER A N 1
ATOM 2514 C CA . SER A 1 311 ? 10.088 39.921 4.617 1.00 26.95 311 SER A CA 1
ATOM 2515 C C . SER A 1 311 ? 9.251 39.787 5.888 1.00 26.95 311 SER A C 1
ATOM 2517 O O . SER A 1 311 ? 9.764 39.737 7.003 1.00 26.95 311 SER A O 1
ATOM 2519 N N . TYR A 1 312 ? 7.945 39.853 5.657 1.00 25.80 312 TYR A N 1
ATOM 2520 C CA . TYR A 1 312 ? 6.834 39.971 6.592 1.00 25.80 312 TYR A CA 1
ATOM 2521 C C . TYR A 1 312 ? 6.630 38.711 7.458 1.00 25.80 312 TYR A C 1
ATOM 2523 O O . TYR A 1 312 ? 7.042 37.620 7.058 1.00 25.80 312 TYR A O 1
ATOM 2531 N N . PRO A 1 313 ? 5.954 38.822 8.620 1.00 23.81 313 PRO A N 1
ATOM 2532 C CA . PRO A 1 313 ? 5.680 37.683 9.490 1.00 23.81 313 PRO A CA 1
ATOM 2533 C C . PRO A 1 313 ? 4.613 36.768 8.868 1.00 23.81 313 PRO A C 1
ATOM 2535 O O . PRO A 1 313 ? 3.472 37.174 8.658 1.00 23.81 313 PRO A O 1
ATOM 2538 N N . ILE A 1 314 ? 4.985 35.518 8.585 1.00 29.52 314 ILE A N 1
ATOM 2539 C CA . ILE A 1 314 ? 4.054 34.466 8.159 1.00 29.52 314 ILE A CA 1
ATOM 2540 C C . ILE A 1 314 ? 3.311 33.950 9.405 1.00 29.52 314 ILE A C 1
ATOM 2542 O O . ILE A 1 314 ? 3.965 33.523 10.362 1.00 29.52 314 ILE A O 1
ATOM 2546 N N . PRO A 1 315 ? 1.967 33.965 9.428 1.00 26.95 315 PRO A N 1
ATOM 2547 C CA . PRO A 1 315 ? 1.193 33.486 10.561 1.00 26.95 315 PRO A CA 1
ATOM 2548 C C . PRO A 1 315 ? 1.127 31.954 10.581 1.00 26.95 315 PRO A C 1
ATOM 2550 O O . PRO A 1 315 ? 0.854 31.315 9.569 1.00 26.95 315 PRO A O 1
ATOM 2553 N N . GLY A 1 316 ? 1.299 31.384 11.775 1.00 24.61 316 GLY A N 1
ATOM 2554 C CA . GLY A 1 316 ? 0.756 30.077 12.143 1.00 24.61 316 GLY A CA 1
ATOM 2555 C C . GLY A 1 316 ? 1.479 28.867 11.557 1.00 24.61 316 GLY A C 1
ATOM 2556 O O . GLY A 1 316 ? 1.089 28.314 10.532 1.00 24.61 316 GLY A O 1
ATOM 2557 N N . SER A 1 317 ? 2.466 28.364 12.293 1.00 24.77 317 SER A N 1
ATOM 2558 C CA . SER A 1 317 ? 2.981 27.005 12.149 1.00 24.77 317 SER A CA 1
ATOM 2559 C C . SER A 1 317 ? 1.871 25.982 12.427 1.00 24.77 317 SER A C 1
ATOM 2561 O O . SER A 1 317 ? 1.688 25.523 13.557 1.00 24.77 317 SER A O 1
ATOM 2563 N N . VAL A 1 318 ? 1.125 25.596 11.394 1.00 26.23 318 VAL A N 1
ATOM 2564 C CA . VAL A 1 318 ? 0.370 24.345 11.420 1.00 26.23 318 VAL A CA 1
ATOM 2565 C C . VAL A 1 318 ? 1.412 23.231 11.454 1.00 26.23 318 VAL A C 1
ATOM 2567 O O . VAL A 1 318 ? 2.160 23.041 10.497 1.00 26.23 318 VAL A O 1
ATOM 2570 N N . ASN A 1 319 ? 1.500 22.523 12.579 1.00 25.02 319 ASN A N 1
ATOM 2571 C CA . ASN A 1 319 ? 2.288 21.302 12.718 1.00 25.02 319 ASN A CA 1
ATOM 2572 C C . ASN A 1 319 ? 1.761 20.245 11.731 1.00 25.02 319 ASN A C 1
ATOM 2574 O O . ASN A 1 319 ? 0.958 19.382 12.088 1.00 25.02 319 ASN A O 1
ATOM 2578 N N . VAL A 1 320 ? 2.213 20.304 10.476 1.00 31.22 320 VAL A N 1
ATOM 2579 C CA . VAL A 1 320 ? 2.038 19.230 9.500 1.00 31.22 320 VAL A CA 1
ATOM 2580 C C . VAL A 1 320 ? 2.931 18.087 9.967 1.00 31.22 320 VAL A C 1
ATOM 2582 O O . VAL A 1 320 ? 4.137 18.040 9.726 1.00 31.22 320 VAL A O 1
ATOM 2585 N N . THR A 1 321 ? 2.336 17.175 10.726 1.00 30.59 321 THR A N 1
ATOM 2586 C CA . THR A 1 321 ? 2.950 15.912 11.117 1.00 30.59 321 THR A CA 1
ATOM 2587 C C . THR A 1 321 ? 3.385 15.178 9.849 1.00 30.59 321 THR A C 1
ATOM 2589 O O . THR A 1 321 ? 2.554 14.704 9.084 1.00 30.59 321 THR A O 1
ATOM 2592 N N . ARG A 1 322 ? 4.709 15.139 9.625 1.00 39.06 322 ARG A N 1
ATOM 2593 C CA . ARG A 1 322 ? 5.459 14.359 8.620 1.00 39.06 322 ARG A CA 1
ATOM 2594 C C . ARG A 1 322 ? 4.598 13.274 7.952 1.00 39.06 322 ARG A C 1
ATOM 2596 O O . ARG A 1 322 ? 4.371 12.233 8.567 1.00 39.06 322 ARG A O 1
ATOM 2603 N N . SER A 1 323 ? 4.156 13.488 6.713 1.00 41.19 323 SER A N 1
ATOM 2604 C CA . SER A 1 323 ? 3.437 12.475 5.935 1.00 41.19 323 SER A CA 1
ATOM 2605 C C . SER A 1 323 ? 4.390 11.322 5.590 1.00 41.19 323 SER A C 1
ATOM 2607 O O . SER A 1 323 ? 5.207 11.401 4.678 1.00 41.19 323 SER A O 1
ATOM 2609 N N . ARG A 1 324 ? 4.340 10.254 6.395 1.00 57.19 324 ARG A N 1
ATOM 2610 C CA . ARG A 1 324 ? 5.161 9.039 6.268 1.00 57.19 324 ARG A CA 1
ATOM 2611 C C . ARG A 1 324 ? 4.275 7.879 5.818 1.00 57.19 324 ARG A C 1
ATOM 2613 O O . ARG A 1 324 ? 3.781 7.128 6.647 1.00 57.19 324 ARG A O 1
ATOM 2620 N N . THR A 1 325 ? 4.043 7.725 4.522 1.00 64.12 325 THR A N 1
ATOM 2621 C CA . THR A 1 325 ? 3.096 6.697 4.022 1.00 64.12 325 THR A CA 1
ATOM 2622 C C . THR A 1 325 ? 3.782 5.433 3.513 1.00 64.12 325 THR A C 1
ATOM 2624 O O . THR A 1 325 ? 3.177 4.368 3.488 1.00 64.12 325 THR A O 1
ATOM 2627 N N . CYS A 1 326 ? 5.053 5.554 3.117 1.00 74.00 326 CYS A N 1
ATOM 2628 C CA . CYS A 1 326 ? 6.040 4.502 2.878 1.00 74.00 326 CYS A CA 1
ATOM 2629 C C . CYS A 1 326 ? 6.480 3.700 4.125 1.00 74.00 326 CYS A C 1
ATOM 2631 O O . CYS A 1 326 ? 7.504 4.116 4.671 1.00 74.00 326 CYS A O 1
ATOM 2633 N N . PRO A 1 327 ? 5.866 2.586 4.597 1.00 67.56 327 PRO A N 1
ATOM 2634 C CA . PRO A 1 327 ? 6.379 1.879 5.783 1.00 67.56 327 PRO A CA 1
ATOM 2635 C C . PRO A 1 327 ? 7.782 1.289 5.567 1.00 67.56 327 PRO A C 1
ATOM 2637 O O . PRO A 1 327 ? 8.535 1.124 6.521 1.00 67.56 327 PRO A O 1
ATOM 2640 N N . LYS A 1 328 ? 8.149 0.999 4.311 1.00 76.50 328 LYS A N 1
ATOM 2641 C CA . LYS A 1 328 ? 9.482 0.520 3.911 1.00 76.50 328 LYS A CA 1
ATOM 2642 C C . LYS A 1 328 ? 10.448 1.639 3.516 1.00 76.50 328 LYS A C 1
ATOM 2644 O O . LYS A 1 328 ? 11.575 1.362 3.134 1.00 76.50 328 LYS A O 1
ATOM 2649 N N . GLY A 1 329 ? 10.028 2.901 3.591 1.00 74.75 329 GLY A N 1
ATOM 2650 C CA . GLY A 1 329 ? 10.890 4.031 3.248 1.00 74.75 329 GLY A CA 1
ATOM 2651 C C . GLY A 1 329 ? 11.111 4.251 1.745 1.00 74.75 329 GLY A C 1
ATOM 2652 O O . GLY A 1 329 ? 11.908 5.114 1.388 1.00 74.75 329 GLY A O 1
ATOM 2653 N N . LEU A 1 330 ? 10.399 3.533 0.872 1.00 79.88 330 LEU A N 1
ATOM 2654 C CA . LEU A 1 330 ? 10.550 3.636 -0.584 1.00 79.88 330 LEU A CA 1
ATOM 2655 C C . LEU A 1 330 ? 10.102 5.008 -1.108 1.00 79.88 330 LEU A C 1
ATOM 2657 O O . LEU A 1 330 ? 9.336 5.731 -0.456 1.00 79.88 330 LEU A O 1
ATOM 2661 N N . ASN A 1 331 ? 10.567 5.347 -2.314 1.00 84.12 331 ASN A N 1
ATOM 2662 C CA . ASN A 1 331 ? 10.241 6.603 -2.984 1.00 84.12 331 ASN A CA 1
ATOM 2663 C C . ASN A 1 331 ? 9.600 6.369 -4.366 1.00 84.12 331 ASN A C 1
ATOM 2665 O O . ASN A 1 331 ? 10.265 6.550 -5.389 1.00 84.12 331 ASN A O 1
ATOM 2669 N N . PRO A 1 332 ? 8.299 6.021 -4.414 1.00 82.06 332 PRO A N 1
ATOM 2670 C CA . PRO A 1 332 ? 7.577 5.856 -5.675 1.00 82.06 332 PRO A CA 1
ATOM 2671 C C . PRO A 1 332 ? 7.608 7.114 -6.549 1.00 82.06 332 PRO A C 1
ATOM 2673 O O . PRO A 1 332 ? 7.678 7.016 -7.768 1.00 82.06 332 PRO A O 1
ATOM 2676 N N . ALA A 1 333 ? 7.605 8.305 -5.938 1.00 83.12 333 ALA A N 1
ATOM 2677 C CA . ALA A 1 333 ? 7.637 9.562 -6.679 1.00 83.12 333 ALA A CA 1
ATOM 2678 C C . ALA A 1 333 ? 8.936 9.737 -7.484 1.00 83.12 333 ALA A C 1
ATOM 2680 O O . ALA A 1 333 ? 8.891 10.246 -8.601 1.00 83.12 333 ALA A O 1
ATOM 2681 N N . ALA A 1 334 ? 10.076 9.279 -6.955 1.00 85.00 334 ALA A N 1
ATOM 2682 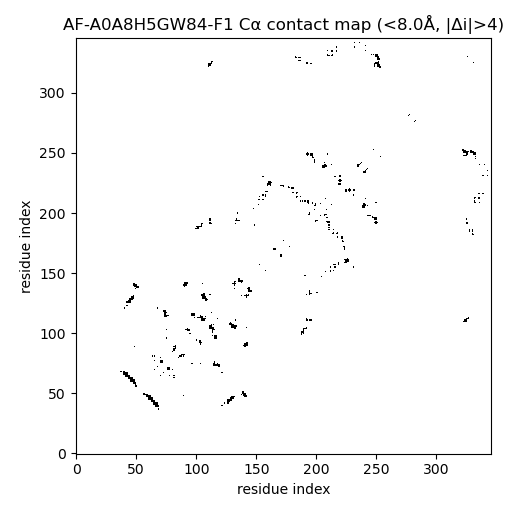C CA . ALA A 1 334 ? 11.339 9.301 -7.690 1.00 85.00 334 ALA A CA 1
ATOM 2683 C C . ALA A 1 334 ? 11.324 8.339 -8.887 1.00 85.00 334 ALA A C 1
ATOM 2685 O O . ALA A 1 334 ? 11.798 8.710 -9.955 1.00 85.00 334 ALA A O 1
ATOM 2686 N N . ALA A 1 335 ? 10.746 7.143 -8.736 1.00 83.50 335 ALA A N 1
ATOM 2687 C CA . ALA A 1 335 ? 10.600 6.196 -9.842 1.00 83.50 335 ALA A CA 1
ATOM 2688 C C . ALA A 1 335 ? 9.718 6.774 -10.963 1.00 83.50 335 ALA A C 1
ATOM 2690 O O . ALA A 1 335 ? 10.106 6.764 -12.126 1.00 83.50 335 ALA A O 1
ATOM 2691 N N . ILE A 1 336 ? 8.580 7.377 -10.603 1.00 84.88 336 ILE A N 1
ATOM 2692 C CA . ILE A 1 336 ? 7.683 8.048 -11.558 1.00 84.88 336 ILE A CA 1
ATOM 2693 C C . ILE A 1 336 ? 8.398 9.200 -12.272 1.00 84.88 336 ILE A C 1
ATOM 2695 O O . ILE A 1 336 ? 8.256 9.357 -13.482 1.00 84.88 336 ILE A O 1
ATOM 2699 N N . ALA A 1 337 ? 9.174 10.004 -11.541 1.00 85.19 337 ALA A N 1
ATOM 2700 C CA . ALA A 1 337 ? 9.933 11.103 -12.128 1.00 85.19 337 ALA A CA 1
ATOM 2701 C C . ALA A 1 337 ? 10.990 10.608 -13.127 1.00 85.19 337 ALA A C 1
ATOM 2703 O O . ALA A 1 337 ? 11.164 11.235 -14.167 1.00 85.19 337 ALA A O 1
ATOM 2704 N N . ARG A 1 338 ? 11.658 9.480 -12.846 1.00 86.06 338 ARG A N 1
ATOM 2705 C CA . ARG A 1 338 ? 12.615 8.870 -13.781 1.00 86.06 338 ARG A CA 1
ATOM 2706 C C . ARG A 1 338 ? 11.941 8.353 -15.046 1.00 86.06 338 ARG A C 1
ATOM 2708 O O . ARG A 1 338 ? 12.434 8.664 -16.119 1.00 86.06 338 ARG A O 1
ATOM 2715 N N . ILE A 1 339 ? 10.789 7.681 -14.933 1.00 84.31 339 ILE A N 1
ATOM 2716 C CA . ILE A 1 339 ? 10.000 7.289 -16.115 1.00 84.31 339 ILE A CA 1
ATOM 2717 C C . ILE A 1 339 ? 9.685 8.527 -16.962 1.00 84.31 339 ILE A C 1
ATOM 2719 O O . ILE A 1 339 ? 9.955 8.542 -18.155 1.00 84.31 339 ILE A O 1
ATOM 2723 N N . LYS A 1 340 ? 9.150 9.590 -16.344 1.00 86.06 340 LYS A N 1
ATOM 2724 C CA . LYS A 1 340 ? 8.804 10.827 -17.062 1.00 86.06 340 LYS A CA 1
ATOM 2725 C C . LYS A 1 340 ? 10.013 11.484 -17.732 1.00 86.06 340 LYS A C 1
ATOM 2727 O O . LYS A 1 340 ? 9.848 12.072 -18.791 1.00 86.06 340 LYS A O 1
ATOM 2732 N N . LEU A 1 341 ? 11.189 11.417 -17.108 1.00 86.12 341 LEU A N 1
ATOM 2733 C CA . LEU A 1 341 ? 12.419 11.958 -17.675 1.00 86.12 341 LEU A CA 1
ATOM 2734 C C . LEU A 1 341 ? 12.874 11.145 -18.890 1.00 86.12 341 LEU A C 1
ATOM 2736 O O . LEU A 1 341 ? 13.155 11.739 -19.920 1.00 86.12 341 LEU A O 1
ATOM 2740 N N . GLU A 1 342 ? 12.899 9.814 -18.783 1.00 83.62 342 GLU A N 1
ATOM 2741 C CA . GLU A 1 342 ? 13.284 8.928 -19.891 1.00 83.62 342 GLU A CA 1
ATOM 2742 C C . GLU A 1 342 ? 12.341 9.085 -21.095 1.00 83.62 342 GLU A C 1
ATOM 2744 O O . GLU A 1 342 ? 12.809 9.166 -22.224 1.00 83.62 342 GLU A O 1
ATOM 2749 N N . LEU A 1 343 ? 11.034 9.232 -20.849 1.00 83.56 343 LEU A N 1
ATOM 2750 C CA . LEU A 1 343 ? 10.033 9.494 -21.892 1.00 83.56 343 LEU A CA 1
ATOM 2751 C C . LEU A 1 343 ? 10.128 10.892 -22.523 1.00 83.56 343 LEU A C 1
ATOM 2753 O O . LEU A 1 343 ? 9.506 11.122 -23.549 1.00 83.56 343 LEU A O 1
ATOM 2757 N N .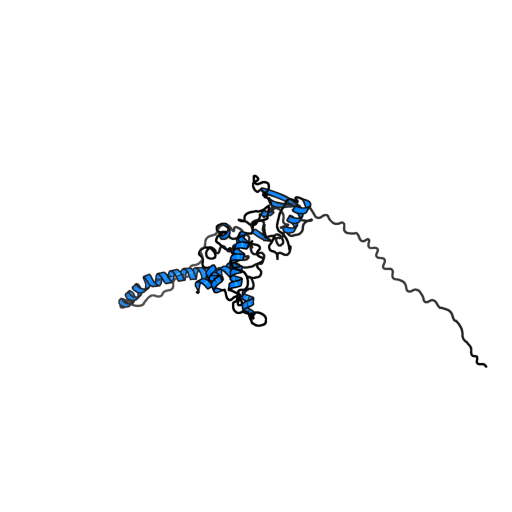 ALA A 1 344 ? 10.810 11.845 -21.883 1.00 81.00 344 ALA A N 1
ATOM 2758 C CA . ALA A 1 344 ? 10.983 13.201 -22.410 1.00 81.00 344 ALA A CA 1
ATOM 2759 C C . ALA A 1 344 ? 12.301 13.376 -23.183 1.00 81.00 344 ALA A C 1
ATOM 2761 O O . ALA A 1 344 ? 12.497 14.409 -23.821 1.00 81.00 344 ALA A O 1
ATOM 2762 N N . THR A 1 345 ? 13.227 12.422 -23.050 1.00 76.12 345 THR A N 1
ATOM 2763 C CA . THR A 1 345 ? 14.531 12.416 -23.734 1.00 76.12 345 THR A CA 1
ATOM 2764 C C . THR A 1 345 ? 14.550 11.576 -25.009 1.00 76.12 345 THR A C 1
ATOM 2766 O O . THR A 1 345 ? 15.484 11.720 -25.795 1.00 76.12 345 THR A O 1
ATOM 2769 N N . GLU A 1 346 ? 13.564 10.694 -25.169 1.00 57.88 346 GLU A N 1
ATOM 2770 C CA . GLU A 1 346 ? 13.230 9.987 -26.414 1.00 57.88 346 GLU A CA 1
ATOM 2771 C C . GLU A 1 346 ? 12.337 10.885 -27.281 1.00 57.88 346 GLU A C 1
ATOM 2773 O O . GLU A 1 346 ? 12.566 10.915 -28.511 1.00 57.88 346 GLU A O 1
#

Secondary structure (DSSP, 8-state):
-----------PPPPPPPP------------PPP---PPP-EEEEEEEE--TT-TTSPPEEEEEEEETTSS-SBHHHHHHHIIIII-TT-------SSS-S-TTEEEETTEEEETTT-BPP-S-SSPEEEEPSTTS-EEETTEE--HHHHHHHHHT--S---SS--SSSPPP--HHHHHHTTTTTT-----TTTTT-HHHHHHTTT--HHHHHHHHHHHHT-TT-S-HHHHHHHH-STTTTTT-----TTSS--SSSHHHHHHHHHHHHHHHHHHHHIIIIIHHHHHHHHHHTTS-------PPPPPP---PPPP-----------TT---HHHHHHHHHHHHHH-

Mean predicted aligned error: 15.9 Å

Radius of gyration: 36.51 Å; Cα contacts (8 Å, |Δi|>4): 409; chains: 1; bounding box: 88×138×101 Å

Organism: NCBI:txid117010

Solvent-accessible surface area (backbone atoms only — not comparable to full-atom values): 21451 Å² total; per-residue (Å²): 134,88,85,90,81,89,86,87,82,93,80,82,91,78,87,77,82,83,79,82,80,83,75,83,78,77,87,66,82,77,76,73,77,75,81,75,80,73,79,86,43,74,44,50,36,35,36,45,40,41,57,69,94,46,74,88,58,75,72,43,76,47,78,44,79,44,51,55,81,85,37,60,65,25,44,40,42,47,55,50,48,41,26,75,76,74,40,73,82,64,46,67,51,73,79,77,62,79,70,63,66,31,54,34,38,25,22,48,72,87,39,32,39,42,31,46,72,37,66,59,80,79,82,81,80,77,70,46,40,38,40,35,49,54,86,45,59,68,64,33,36,38,28,53,57,55,66,67,61,52,51,45,43,54,72,62,54,88,64,91,44,58,95,78,70,66,96,72,78,74,85,88,74,54,72,71,50,58,53,67,40,64,71,39,75,79,64,44,82,40,54,31,28,29,50,48,27,67,59,32,58,77,34,56,92,58,27,52,34,44,60,37,45,22,50,43,40,43,47,51,60,31,86,79,32,69,50,30,65,64,57,48,55,76,44,72,43,81,43,46,49,65,54,64,78,79,80,60,41,33,16,34,75,85,84,84,60,54,72,63,51,53,52,51,53,50,49,52,54,49,51,58,52,48,59,60,45,47,72,75,58,45,64,69,50,57,62,51,51,72,75,58,78,83,79,85,84,93,83,88,89,80,89,84,81,91,84,79,89,84,82,80,89,80,81,75,89,74,83,75,73,78,63,53,17,24,87,84,62,34,49,31,60,59,38,48,51,50,54,55,49,57,67,70,75,109

Nearest PDB structures (foldseek):
  3abv-assembly1_B  TM=9.759E-01  e=1.861E-31  Sus scrofa
  8gs8-assembly1_B  TM=9.699E-01  e=1.259E-31  Homo sapiens
  2fbw-assembly2_O  TM=9.718E-01  e=2.750E-31  Gallus gallus
  2wp9-assembly3_J  TM=9.369E-01  e=7.222E-25  Escherichia coli
  1kf6-assembly1_B  TM=9.385E-01  e=6.119E-18  Escherichia coli

Sequence (346 aa):
MQSLLARTPRLAAHRLPMSAARALSSTAARTQAVPTEKPVLMKEFKIYRWNPDQPDKKPTLQSYQIDLNQTGPMILDALIKIKNEVDPTLTFRRSCREGICGSCAMNIDGQNTLACLCRIQRDGTKDTKIYPLPHMYIVKDLVPDLTLFYKQYKSIQPYLQNDNPPEKGEFIQSQEDRKKLDGLYECILCACCSTSCPSYWWNQDEYLGPATLMQAYRWIADSRDSYGAERKEKLQNEMSLYRCHTIFNCTSRPHSSLLSFFLFHLLLCFSFILSSFYLSFYLPIHTWIQNHARYYPSTCLTPAPRLSSLSYPIPGSVNVTRSRTCPKGLNPAAAIARIKLELATE

pLDDT: mean 74.32, std 23.62, range [23.81, 96.94]

InterPro domains:
  IPR001041 2Fe-2S ferredoxin-type iron-sulfur binding domain [PS51085] (57-136)
  IPR001041 2Fe-2S ferredoxin-type iron-sulfur binding domain [cd00207] (75-123)
  IPR004489 Succinate dehydrogenase/fumarate reductase iron-sulphur protein [TIGR00384] (47-252)
  IPR006058 2Fe-2S ferredoxin, iron-sulphur binding site [PS00197] (96-104)
  IPR009051 Alpha-helical ferredoxin [G3DSA:1.10.1060.10] (146-253)
  IPR012675 Beta-grasp domain superfamily [G3DSA:3.10.20.30] (34-145)
  IPR017896 4Fe-4S ferredoxin-type, iron-sulphur binding domain [PS51379] (177-207)
  IPR017900 4Fe-4S ferredoxin, iron-sulphur binding, conserved site [PS00198] (187-198)
  IPR025192 Succinate dehydogenase/fumarate reductase N-terminal [PF13085] (45-149)
  IPR036010 2Fe-2S ferredoxin-like superfamily [SSF54292] (42-145)
  IPR050573 Succinate Dehydrogenase/Fumarate Reductase Iron-Sulfur [PTHR11921] (28-252)

Foldseek 3Di:
DDDDDDDDDDDDDDDDDDDDDPPPPPPDPPPDPDPDPDPFQKAKAFFWWDDPVCVVDDIDTDIDIDGPVPFDFFQVRVQVCCCPPPNVQADAFDDDLPCQQLRQFWAKPNATDRRSPHTDDSPDDDHIYTGALPLFPANTGNRGDCPLLVVLLVVLVLDAADPDDDPDDDDDDDPVLVVVLPLQPSDNSNCLLQSQDVLCSVQVNQASGLNSLSSSLSRLSRPRHPCNPVSLVVCPDCGHQVSCPVPQLSAQDDDDCVVVVVVVVVVVVVVVVCVVCCVPPVVVVVVVCVVPPPDDDDDDDDDDDDDDDDDDDDDDDPPPPRSGSPNVRGRSVVSSVVSVVVVVVD